Protein AF-0000000072984495 (afdb_homodimer)

pLDDT: mean 95.67, std 6.27, range [51.53, 98.88]

Radius of gyration: 20.68 Å; Cα contacts (8 Å, |Δi|>4): 655; chains: 2; bounding box: 51×56×44 Å

Solvent-accessible surface area (backbone atoms only — not comparable to full-atom values): 16569 Å² total; per-residue (Å²): 112,97,46,45,65,63,56,51,39,77,47,49,56,50,54,75,39,80,43,51,31,29,35,43,44,39,63,50,97,86,64,23,40,45,32,26,28,30,60,90,77,70,28,28,32,58,32,40,44,69,55,45,74,92,46,42,68,64,56,37,40,36,53,24,29,27,41,43,40,12,25,38,55,44,81,73,39,84,70,48,73,45,49,78,40,72,46,73,46,95,89,53,37,29,32,40,32,33,31,43,34,28,37,35,42,78,79,44,72,41,66,86,57,25,35,68,87,53,26,71,44,74,47,72,30,47,84,91,59,66,72,70,57,65,43,70,63,46,52,51,51,54,51,48,53,51,51,51,54,53,54,60,70,75,105,111,96,46,44,66,64,55,50,38,75,46,48,56,50,54,76,39,81,41,52,31,30,35,43,44,39,63,52,95,86,62,22,39,45,32,24,28,30,58,89,77,70,28,29,33,59,31,40,45,70,55,43,74,92,45,41,67,65,56,35,38,37,52,23,28,27,43,42,40,11,26,36,54,43,82,74,40,82,70,49,72,45,49,78,40,72,44,74,44,96,88,53,38,29,32,40,34,34,32,44,32,28,38,37,43,77,78,42,73,40,66,88,57,26,36,67,86,54,25,73,43,76,46,71,30,46,86,90,60,64,72,70,59,66,44,70,64,47,51,52,50,52,52,47,53,52,52,50,54,54,54,59,69,75,106

Foldseek 3Di:
DVDVVVVVCVPPPQDEEEWEKEFEWEADPVRWTKWFQWPVQRFIFGFMTTDDPPDDRQRRHQVRCCQGQVFRKDFPDFQDWDFAPWDQDPSNHTYGYTYGYTYIYGPDTGSVRHNVNTTVDMDTHDLVGDTGHDDPVRVVNSVRVSVVVVVVVVD/DVDVVVVVCVPPPQDEEEWEKEFEWEADPVRWTKWFQWPVQRFIFGFMTTDDPPDDRQRRHQVRCCQGQVFRKDFPDFQDWDFAPWDQDPSNHTYGYTYGYTYIYGPDTGSVRHNVNTTVDMDTHDLVGDTGHDDPVRVVNSVRVSVVVVVVVVD

InterPro domains:
  IPR000086 NUDIX hydrolase domain [PF00293] (21-142)
  IPR000086 NUDIX hydrolase domain [PS51462] (17-149)
  IPR015797 NUDIX hydrolase-like domain superfamily [SSF55811] (6-150)
  IPR020476 NUDIX hydrolase [PR00502] (44-58)
  IPR020476 NUDIX hydrolase [PR00502] (58-73)

Sequence (310 aa):
MANYIREIRSKVGHMPIFLNAVAGAVVNEQGQILLQKRTDAGNWSLPGGMMEYGETFVETLQREMKEDAGLLVEPVKALHTFDQGFTTYPNGDQAQIICRFYLVKPVGGSLAEADPKETLALQYFDFDQLPPLFNQQSRDMISFVQAYLQAQQAHMANYIREIRSKVGHMPIFLNAVAGAVVNEQGQILLQKRTDAGNWSLPGGMMEYGETFVETLQREMKEDAGLLVEPVKALHTFDQGFTTYPNGDQAQIICRFYLVKPVGGSLAEADPKETLALQYFDFDQLPPLFNQQSRDMISFVQAYLQAQQAH

Secondary structure (DSSP, 8-state):
---HHHHHHHHHTT--EEEEEEEEE-B-TTSPEEEEEETTTS-EE-SEEEPPTT--HHHHHHHHHHHHH-EEEEEEEEEEEEEEEEEE-TTS-EEEEEEEEEEEEEEEE-GGGS-TTTEEEEEEE-TTSPPPBS-HHHHHHHHHHHHHHHHHHH-/---HHHHHHHHHTT--EEEEEEEEE-B-TTSPEEEEEETTTS-EE-SEEEPPTT--HHHHHHHHHHHHH-EEEEEEEEEEEEEEEEEE-TTS-EEEEEEEEEEEEEEEE-GGGS-TTTEEEEEEE-TTSPPPBS-HHHHHHHHHHHHHHHHHHH-

Nearest PDB structures (foldseek):
  5gp0-assembly1_I  TM=7.869E-01  e=9.112E-09  Arabidopsis thaliana
  5gg7-assembly1_A  TM=8.017E-01  e=4.989E-08  Mycolicibacterium smegmatis MC2 155
  6m72-assembly1_A  TM=8.088E-01  e=5.634E-08  Mycolicibacterium smegmatis MC2 155
  2azw-assembly1_A  TM=8.136E-01  e=3.933E-07  Enterococcus faecalis V583
  7r0d-assembly1_AAA  TM=6.879E-01  e=4.419E-08  Homo sapiens

Structure (mmCIF, N/CA/C/O backbone):
data_AF-0000000072984495-model_v1
#
loop_
_entity.id
_entity.type
_entity.pdbx_description
1 polymer 'ADP-ribose pyrophosphatase'
#
loop_
_atom_site.group_PDB
_atom_site.id
_atom_site.type_symbol
_atom_site.label_atom_id
_atom_site.label_alt_id
_atom_site.label_comp_id
_atom_site.label_asym_id
_atom_site.label_entity_id
_atom_site.label_seq_id
_atom_site.pdbx_PDB_ins_code
_atom_site.Cartn_x
_atom_site.Cartn_y
_atom_site.Cartn_z
_atom_site.occupancy
_atom_site.B_iso_or_equiv
_atom_site.auth_seq_id
_atom_site.auth_comp_id
_atom_site.auth_asym_id
_atom_site.auth_atom_id
_atom_site.pdbx_PDB_model_num
ATOM 1 N N . MET A 1 1 ? 16.5 1.604 12.234 1 51.53 1 MET A N 1
ATOM 2 C CA . MET A 1 1 ? 17.016 2.703 11.422 1 51.53 1 MET A CA 1
ATOM 3 C C . MET A 1 1 ? 16.172 3.957 11.602 1 51.53 1 MET A C 1
ATOM 5 O O . MET A 1 1 ? 14.953 3.926 11.398 1 51.53 1 MET A O 1
ATOM 9 N N . ALA A 1 2 ? 16.703 4.914 12.148 1 65.69 2 ALA A N 1
ATOM 10 C CA . ALA A 1 2 ? 15.898 6.027 12.656 1 65.69 2 ALA A CA 1
ATOM 11 C C . ALA A 1 2 ? 15.586 7.027 11.547 1 65.69 2 ALA A C 1
ATOM 13 O O . ALA A 1 2 ? 14.578 7.738 11.609 1 65.69 2 ALA A O 1
ATOM 14 N N . ASN A 1 3 ? 15.961 6.762 10.352 1 91.31 3 ASN A N 1
ATOM 15 C CA . ASN A 1 3 ? 15.602 7.648 9.258 1 91.31 3 ASN A CA 1
ATOM 16 C C . ASN A 1 3 ? 15.797 6.973 7.898 1 91.31 3 ASN A C 1
ATOM 18 O O . ASN A 1 3 ? 16.828 7.148 7.262 1 91.31 3 ASN A O 1
ATOM 22 N N . TYR A 1 4 ? 14.836 6.215 7.488 1 95.81 4 TYR A N 1
ATOM 23 C CA . TYR A 1 4 ? 14.938 5.363 6.309 1 95.81 4 TYR A CA 1
ATOM 24 C C . TYR A 1 4 ? 15.258 6.184 5.066 1 95.81 4 TYR A C 1
ATOM 26 O O . TYR A 1 4 ? 16.141 5.816 4.285 1 95.81 4 TYR A O 1
ATOM 34 N N . ILE A 1 5 ? 14.602 7.301 4.922 1 96 5 ILE A N 1
ATOM 35 C CA . ILE A 1 5 ? 14.75 8.102 3.713 1 96 5 ILE A CA 1
ATOM 36 C C . ILE A 1 5 ? 16.172 8.656 3.633 1 96 5 ILE A C 1
ATOM 38 O O . ILE A 1 5 ? 16.797 8.633 2.568 1 96 5 ILE A O 1
ATOM 42 N N . ARG A 1 6 ? 16.641 9.203 4.762 1 95.38 6 ARG A N 1
ATOM 43 C CA . ARG A 1 6 ? 18 9.719 4.777 1 95.38 6 ARG A CA 1
ATOM 44 C C . ARG A 1 6 ? 19 8.633 4.383 1 95.38 6 ARG A C 1
ATOM 46 O O . ARG A 1 6 ? 19.906 8.875 3.584 1 95.38 6 ARG A O 1
ATOM 53 N N . GLU A 1 7 ? 18.859 7.453 4.926 1 96.25 7 GLU A N 1
ATOM 54 C CA . GLU A 1 7 ? 19.781 6.348 4.684 1 96.25 7 GLU A CA 1
ATOM 55 C C . GLU A 1 7 ? 19.734 5.902 3.223 1 96.25 7 GLU A C 1
ATOM 57 O O . GLU A 1 7 ? 20.781 5.75 2.582 1 96.25 7 GLU A O 1
ATOM 62 N N . ILE A 1 8 ? 18.625 5.734 2.686 1 97.44 8 ILE A N 1
ATOM 63 C CA . ILE A 1 8 ? 18.531 5.211 1.326 1 97.44 8 ILE A CA 1
ATOM 64 C C . ILE A 1 8 ? 19 6.27 0.333 1 97.44 8 ILE A C 1
ATOM 66 O O . ILE A 1 8 ? 19.656 5.949 -0.663 1 97.44 8 ILE A O 1
ATOM 70 N N . ARG A 1 9 ? 18.703 7.488 0.632 1 97.69 9 ARG A N 1
ATOM 71 C CA . ARG A 1 9 ? 19.125 8.555 -0.267 1 97.69 9 ARG A CA 1
ATOM 72 C C . ARG A 1 9 ? 20.641 8.688 -0.271 1 97.69 9 ARG A C 1
ATOM 74 O O . ARG A 1 9 ? 21.234 9.023 -1.299 1 97.69 9 ARG A O 1
ATOM 81 N N . SER A 1 10 ? 21.25 8.445 0.867 1 97.31 10 SER A N 1
ATOM 82 C CA . SER A 1 10 ? 22.703 8.492 0.936 1 97.31 10 SER A CA 1
ATOM 83 C C . SER A 1 10 ? 23.344 7.461 0.005 1 97.31 10 SER A C 1
ATOM 85 O O . SER A 1 10 ? 24.516 7.582 -0.361 1 97.31 10 SER A O 1
ATOM 87 N N . LYS A 1 11 ? 22.531 6.488 -0.457 1 97.44 11 LYS A N 1
ATOM 88 C CA . LYS A 1 11 ? 23.062 5.406 -1.283 1 97.44 11 LYS A CA 1
ATOM 89 C C . LYS A 1 11 ? 22.625 5.562 -2.736 1 97.44 11 LYS A C 1
ATOM 91 O O . LYS A 1 11 ? 23.422 5.355 -3.656 1 97.44 11 LYS A O 1
ATOM 96 N N . VAL A 1 12 ? 21.422 6.059 -2.984 1 97.75 12 VAL A N 1
ATOM 97 C CA . VAL A 1 12 ? 20.875 5.988 -4.332 1 97.75 12 VAL A CA 1
ATOM 98 C C . VAL A 1 12 ? 20.969 7.359 -5 1 97.75 12 VAL A C 1
ATOM 100 O O . VAL A 1 12 ? 20.719 7.488 -6.203 1 97.75 12 VAL A O 1
ATOM 103 N N . GLY A 1 13 ? 21.297 8.375 -4.242 1 96.69 13 GLY A N 1
ATOM 104 C CA . GLY A 1 13 ? 21.297 9.727 -4.785 1 96.69 13 GLY A CA 1
ATOM 105 C C . GLY A 1 13 ? 19.922 10.18 -5.242 1 96.69 13 GLY A C 1
ATOM 106 O O . GLY A 1 13 ? 18.953 10.086 -4.484 1 96.69 13 GLY A O 1
ATOM 107 N N . HIS A 1 14 ? 19.891 10.602 -6.527 1 96.75 14 HIS A N 1
ATOM 108 C CA . HIS A 1 14 ? 18.641 11.203 -7.02 1 96.75 14 HIS A CA 1
ATOM 109 C C . HIS A 1 14 ? 17.828 10.188 -7.812 1 96.75 14 HIS A C 1
ATOM 111 O O . HIS A 1 14 ? 16.797 10.539 -8.398 1 96.75 14 HIS A O 1
ATOM 117 N N . MET A 1 15 ? 18.234 8.922 -7.809 1 96.06 15 MET A N 1
ATOM 118 C CA . MET A 1 15 ? 17.5 7.871 -8.516 1 96.06 15 MET A CA 1
ATOM 119 C C . MET A 1 15 ? 16.047 7.82 -8.07 1 96.06 15 MET A C 1
ATOM 121 O O . MET A 1 15 ? 15.75 7.953 -6.879 1 96.06 15 MET A O 1
ATOM 125 N N . PRO A 1 16 ? 15.141 7.676 -9.031 1 97.5 16 PRO A N 1
ATOM 126 C CA . PRO A 1 16 ? 13.742 7.504 -8.633 1 97.5 16 PRO A CA 1
ATOM 127 C C . PRO A 1 16 ? 13.531 6.285 -7.738 1 97.5 16 PRO A C 1
ATOM 129 O O . PRO A 1 16 ? 14.008 5.191 -8.055 1 97.5 16 PRO A O 1
ATOM 132 N N . ILE A 1 17 ? 12.797 6.473 -6.613 1 98.19 17 ILE A N 1
ATOM 133 C CA . ILE A 1 17 ? 12.547 5.359 -5.703 1 98.19 17 ILE A CA 1
ATOM 134 C C . ILE A 1 17 ? 11.078 5.375 -5.266 1 98.19 17 ILE A C 1
ATOM 136 O O . ILE A 1 17 ? 10.375 6.371 -5.465 1 98.19 17 ILE A O 1
ATOM 140 N N . PHE A 1 18 ? 10.625 4.273 -4.746 1 98.19 18 PHE A N 1
ATOM 141 C CA . PHE A 1 18 ? 9.344 4.227 -4.051 1 98.19 18 PHE A CA 1
ATOM 142 C C . PHE A 1 18 ? 9.484 4.715 -2.615 1 98.19 18 PHE A C 1
ATOM 144 O O . PHE A 1 18 ? 10.461 4.387 -1.936 1 98.19 18 PHE A O 1
ATOM 151 N N . LEU A 1 19 ? 8.586 5.469 -2.211 1 98.12 19 LEU A N 1
ATOM 152 C CA . LEU A 1 19 ? 8.406 5.777 -0.798 1 98.12 19 LEU A CA 1
ATOM 153 C C . LEU A 1 19 ? 6.984 5.445 -0.346 1 98.12 19 LEU A C 1
ATOM 155 O O . LEU A 1 19 ? 6.02 5.738 -1.055 1 98.12 19 LEU A O 1
ATOM 159 N N . ASN A 1 20 ? 6.836 4.758 0.767 1 98.56 20 ASN A N 1
ATOM 160 C CA . ASN A 1 20 ? 5.535 4.469 1.369 1 98.56 20 ASN A CA 1
ATOM 161 C C . ASN A 1 20 ? 5.172 5.5 2.434 1 98.56 20 ASN A C 1
ATOM 163 O O . ASN A 1 20 ? 6.031 5.926 3.211 1 98.56 20 ASN A O 1
ATOM 167 N N . ALA A 1 21 ? 3.924 5.91 2.43 1 98.5 21 ALA A N 1
ATOM 168 C CA . ALA A 1 21 ? 3.465 6.98 3.312 1 98.5 21 ALA A CA 1
ATOM 169 C C . ALA A 1 21 ? 2.057 6.699 3.828 1 98.5 21 ALA A C 1
ATOM 171 O O . ALA A 1 21 ? 1.396 5.766 3.371 1 98.5 21 ALA A O 1
ATOM 172 N N . VAL A 1 22 ? 1.639 7.445 4.816 1 98.75 22 VAL A N 1
ATOM 173 C CA . VAL A 1 22 ? 0.27 7.414 5.324 1 98.75 22 VAL A CA 1
ATOM 174 C C . VAL A 1 22 ? -0.274 8.836 5.438 1 98.75 22 VAL A C 1
ATOM 176 O O . VAL A 1 22 ? 0.494 9.797 5.527 1 98.75 22 VAL A O 1
ATOM 179 N N . ALA A 1 23 ? -1.515 8.969 5.352 1 98.69 23 ALA A N 1
ATOM 180 C CA . ALA A 1 23 ? -2.26 10.18 5.707 1 98.69 23 ALA A CA 1
ATOM 181 C C . ALA A 1 23 ? -3.533 9.828 6.469 1 98.69 23 ALA A C 1
ATOM 183 O O . ALA A 1 23 ? -4.156 8.797 6.215 1 98.69 23 ALA A O 1
ATOM 184 N N . GLY A 1 24 ? -3.902 10.602 7.375 1 98.88 24 GLY A N 1
ATOM 185 C CA . GLY A 1 24 ? -5.102 10.398 8.172 1 98.88 24 GLY A CA 1
ATOM 186 C C . GLY A 1 24 ? -6.094 11.539 8.055 1 98.88 24 GLY A C 1
ATOM 187 O O . GLY A 1 24 ? -5.73 12.703 8.219 1 98.88 24 GLY A O 1
ATOM 188 N N . ALA A 1 25 ? -7.258 11.266 7.812 1 98.88 25 ALA A N 1
ATOM 189 C CA . ALA A 1 25 ? -8.336 12.25 7.781 1 98.88 25 ALA A CA 1
ATOM 190 C C . ALA A 1 25 ? -9.078 12.289 9.117 1 98.88 25 ALA A C 1
ATOM 192 O O . ALA A 1 25 ? -9.617 11.281 9.57 1 98.88 25 ALA A O 1
ATOM 193 N N . VAL A 1 26 ? -9.094 13.328 9.734 1 98.81 26 VAL A N 1
ATOM 194 C CA . VAL A 1 26 ? -9.914 13.617 10.914 1 98.81 26 VAL A CA 1
ATOM 195 C C . VAL A 1 26 ? -11.031 14.578 10.539 1 98.81 26 VAL A C 1
ATOM 197 O O . VAL A 1 26 ? -10.773 15.695 10.086 1 98.81 26 VAL A O 1
ATOM 200 N N . VAL A 1 27 ? -12.195 14.172 10.75 1 98.56 27 VAL A N 1
ATOM 201 C CA . VAL A 1 27 ? -13.367 15 10.461 1 98.56 27 VAL A CA 1
ATOM 202 C C . VAL A 1 27 ? -14.156 15.242 11.742 1 98.56 27 VAL A C 1
ATOM 204 O O . VAL A 1 27 ? -14.469 14.305 12.477 1 98.56 27 VAL A O 1
ATOM 207 N N . ASN A 1 28 ? -14.461 16.469 12.031 1 97.88 28 ASN A N 1
ATOM 208 C CA . ASN A 1 28 ? -15.141 16.781 13.281 1 97.88 28 ASN A CA 1
ATOM 209 C C . ASN A 1 28 ? -16.656 16.688 13.133 1 97.88 28 ASN A C 1
ATOM 211 O O . ASN A 1 28 ? -17.156 16.312 12.07 1 97.88 28 ASN A O 1
ATOM 215 N N . GLU A 1 29 ? -17.344 17 14.195 1 96.19 29 GLU A N 1
ATOM 216 C CA . GLU A 1 29 ? -18.797 16.844 14.25 1 96.19 29 GLU A CA 1
ATOM 217 C C . GLU A 1 29 ? -19.484 17.797 13.281 1 96.19 29 GLU A C 1
ATOM 219 O O . GLU A 1 29 ? -20.609 17.531 12.836 1 96.19 29 GLU A O 1
ATOM 224 N N . GLN A 1 30 ? -18.844 18.875 12.922 1 96.75 30 GLN A N 1
ATOM 225 C CA . GLN A 1 30 ? -19.406 19.859 12 1 96.75 30 GLN A CA 1
ATOM 226 C C . GLN A 1 30 ? -19.156 19.453 10.555 1 96.75 30 GLN A C 1
ATOM 228 O O . GLN A 1 30 ? -19.547 20.172 9.633 1 96.75 30 GLN A O 1
ATOM 233 N N . GLY A 1 31 ? -18.469 18.344 10.391 1 96.88 31 GLY A N 1
ATOM 234 C CA . GLY A 1 31 ? -18.188 17.875 9.039 1 96.88 31 GLY A CA 1
ATOM 235 C C . GLY A 1 31 ? -16.984 18.562 8.414 1 96.88 31 GLY A C 1
ATOM 236 O O . GLY A 1 31 ? -16.875 18.656 7.191 1 96.88 31 GLY A O 1
ATOM 237 N N . GLN A 1 32 ? -16.109 19.094 9.234 1 98.56 32 GLN A N 1
ATOM 238 C CA . GLN A 1 32 ? -14.906 19.766 8.75 1 98.56 32 GLN A CA 1
ATOM 239 C C . GLN A 1 32 ? -13.695 18.844 8.812 1 98.56 32 GLN A C 1
ATOM 241 O O . GLN A 1 32 ? -13.609 17.984 9.703 1 98.56 32 GLN A O 1
ATOM 246 N N . ILE A 1 33 ? -12.766 19.031 7.922 1 98.81 33 ILE A N 1
ATOM 247 C CA . ILE A 1 33 ? -11.586 18.172 7.836 1 98.81 33 ILE A CA 1
ATOM 248 C C . ILE A 1 33 ? -10.383 18.906 8.43 1 98.81 33 ILE A C 1
ATOM 250 O O . ILE A 1 33 ? -10.18 20.094 8.172 1 98.81 33 ILE A O 1
ATOM 254 N N . LEU A 1 34 ? -9.57 18.234 9.242 1 98.81 34 LEU A N 1
ATOM 255 C CA . LEU A 1 34 ? -8.367 18.781 9.859 1 98.81 34 LEU A CA 1
ATOM 256 C C . LEU A 1 34 ? -7.207 18.797 8.875 1 98.81 34 LEU A C 1
ATOM 258 O O . LEU A 1 34 ? -6.883 17.766 8.273 1 98.81 34 LEU A O 1
ATOM 262 N N . LEU A 1 35 ? -6.609 19.953 8.672 1 98.56 35 LEU A N 1
ATOM 263 C CA . LEU A 1 35 ? -5.422 20.062 7.832 1 98.56 35 LEU A CA 1
ATOM 264 C C . LEU A 1 35 ? -4.262 20.672 8.617 1 98.56 35 LEU A C 1
ATOM 266 O O . LEU A 1 35 ? -4.473 21.359 9.617 1 98.56 35 LEU A O 1
ATOM 270 N N . GLN A 1 36 ? -3.123 20.328 8.203 1 97.75 36 GLN A N 1
ATOM 271 C CA . GLN A 1 36 ? -1.86 20.797 8.773 1 97.75 36 GLN A CA 1
ATOM 272 C C . GLN A 1 36 ? -1.166 21.781 7.84 1 97.75 36 GLN A C 1
ATOM 274 O O . GLN A 1 36 ? -1.004 21.516 6.648 1 97.75 36 GLN A O 1
ATOM 279 N N . LYS A 1 37 ? -0.828 22.969 8.359 1 96.25 37 LYS A N 1
ATOM 280 C CA . LYS A 1 37 ? 0.073 23.859 7.633 1 96.25 37 LYS A CA 1
ATOM 281 C C . LYS A 1 37 ? 1.53 23.453 7.848 1 96.25 37 LYS A C 1
ATOM 283 O O . LYS A 1 37 ? 2.053 23.578 8.953 1 96.25 37 LYS A O 1
ATOM 288 N N . ARG A 1 38 ? 2.145 23.062 6.797 1 90.31 38 ARG A N 1
ATOM 289 C CA . ARG A 1 38 ? 3.49 22.516 6.887 1 90.31 38 ARG A CA 1
ATOM 290 C C . ARG A 1 38 ? 4.531 23.625 7.004 1 90.31 38 ARG A C 1
ATOM 292 O O . ARG A 1 38 ? 4.398 24.672 6.379 1 90.31 38 ARG A O 1
ATOM 299 N N . THR A 1 39 ? 5.602 23.375 7.695 1 82.56 39 THR A N 1
ATOM 300 C CA . THR A 1 39 ? 6.68 24.344 7.879 1 82.56 39 THR A CA 1
ATOM 301 C C . THR A 1 39 ? 7.543 24.438 6.625 1 82.56 39 THR A C 1
ATOM 303 O O . THR A 1 39 ? 8.094 25.5 6.32 1 82.56 39 THR A O 1
ATOM 306 N N . ASP A 1 40 ? 7.676 23.297 5.934 1 74.56 40 ASP A N 1
ATOM 307 C CA . ASP A 1 40 ? 8.625 23.219 4.828 1 74.56 40 ASP A CA 1
ATOM 308 C C . ASP A 1 40 ? 8.078 23.922 3.582 1 74.56 40 ASP A C 1
ATOM 310 O O . ASP A 1 40 ? 8.844 24.484 2.795 1 74.56 40 ASP A O 1
ATOM 314 N N . ALA A 1 41 ? 6.758 23.969 3.332 1 71.94 41 ALA A N 1
ATOM 315 C CA . ALA A 1 41 ? 6.199 24.469 2.072 1 71.94 41 ALA A CA 1
ATOM 316 C C . ALA A 1 41 ? 5.27 25.656 2.311 1 71.94 41 ALA A C 1
ATOM 318 O O . ALA A 1 41 ? 4.969 26.406 1.384 1 71.94 41 ALA A O 1
ATOM 319 N N . GLY A 1 42 ? 4.773 25.703 3.504 1 81.12 42 GLY A N 1
ATOM 320 C CA . GLY A 1 42 ? 3.838 26.766 3.828 1 81.12 42 GLY A CA 1
ATOM 321 C C . GLY A 1 42 ? 2.451 26.547 3.256 1 81.12 42 GLY A C 1
ATOM 322 O O . GLY A 1 42 ? 1.655 27.484 3.156 1 81.12 42 GLY A O 1
ATOM 323 N N . ASN A 1 43 ? 2.262 25.344 2.773 1 91.44 43 ASN A N 1
ATOM 324 C CA . ASN A 1 43 ? 0.956 24.938 2.268 1 91.44 43 ASN A CA 1
ATOM 325 C C . ASN A 1 43 ? 0.312 23.875 3.162 1 91.44 43 ASN A C 1
ATOM 327 O O . ASN A 1 43 ? 0.926 23.422 4.125 1 91.44 43 ASN A O 1
ATOM 331 N N . TRP A 1 44 ? -0.955 23.672 2.85 1 96.81 44 TRP A N 1
ATOM 332 C CA . TRP A 1 44 ? -1.748 22.812 3.729 1 96.81 44 TRP A CA 1
ATOM 333 C C . TRP A 1 44 ? -1.83 21.391 3.182 1 96.81 44 TRP A C 1
ATOM 335 O O . TRP A 1 44 ? -1.899 21.203 1.967 1 96.81 44 TRP A O 1
ATOM 345 N N . SER A 1 45 ? -1.825 20.453 4.078 1 96.75 45 SER A N 1
ATOM 346 C CA . SER A 1 45 ? -1.982 19.047 3.732 1 96.75 45 SER A CA 1
ATOM 347 C C . SER A 1 45 ? -2.658 18.281 4.859 1 96.75 45 SER A C 1
ATOM 349 O O . SER A 1 45 ? -2.898 18.828 5.938 1 96.75 45 SER A O 1
ATOM 351 N N . LEU A 1 46 ? -3.041 17.109 4.59 1 98.25 46 LEU A N 1
ATOM 352 C CA . LEU A 1 46 ? -3.439 16.188 5.652 1 98.25 46 LEU A CA 1
ATOM 353 C C . LEU A 1 46 ? -2.248 15.828 6.535 1 98.25 46 LEU A C 1
ATOM 355 O O . LEU A 1 46 ? -1.123 15.703 6.051 1 98.25 46 LEU A O 1
ATOM 359 N N . PRO A 1 47 ? -2.521 15.711 7.863 1 98 47 PRO A N 1
ATOM 360 C CA . PRO A 1 47 ? -1.447 15.109 8.664 1 98 47 PRO A CA 1
ATOM 361 C C . PRO A 1 47 ? -1.057 13.719 8.188 1 98 47 PRO A C 1
ATOM 363 O O . PRO A 1 47 ? -1.919 12.938 7.773 1 98 47 PRO A O 1
ATOM 366 N N . GLY A 1 48 ? 0.131 13.352 8.258 1 97.5 48 GLY A N 1
ATOM 367 C CA . GLY A 1 48 ? 0.694 12.094 7.781 1 97.5 48 GLY A CA 1
ATOM 368 C C . GLY A 1 48 ? 2.193 12.164 7.555 1 97.5 48 GLY A C 1
ATOM 369 O O . GLY A 1 48 ? 2.854 13.102 8.008 1 97.5 48 GLY A O 1
ATOM 370 N N . GLY A 1 49 ? 2.742 11.109 6.902 1 97.06 49 GLY A N 1
ATOM 371 C CA . GLY A 1 49 ? 4.18 11.102 6.672 1 97.06 49 GLY A CA 1
ATOM 372 C C . GLY A 1 49 ? 4.688 9.773 6.137 1 97.06 49 GLY A C 1
ATOM 373 O O . GLY A 1 49 ? 3.9 8.906 5.77 1 97.06 49 GLY A O 1
ATOM 374 N N . MET A 1 50 ? 5.98 9.711 6.133 1 97.5 50 MET A N 1
ATOM 375 C CA . MET A 1 50 ? 6.645 8.578 5.5 1 97.5 50 MET A CA 1
ATOM 376 C C . MET A 1 50 ? 6.805 7.422 6.48 1 97.5 50 MET A C 1
ATOM 378 O O . MET A 1 50 ? 7.039 7.641 7.672 1 97.5 50 MET A O 1
ATOM 382 N N . MET A 1 51 ? 6.73 6.285 5.906 1 98.25 51 MET A N 1
ATOM 383 C CA . MET A 1 51 ? 6.914 5.066 6.688 1 98.25 51 MET A CA 1
ATOM 384 C C . MET A 1 51 ? 8.383 4.84 7.008 1 98.25 51 MET A C 1
ATOM 386 O O . MET A 1 51 ? 9.25 5.043 6.152 1 98.25 51 MET A O 1
ATOM 390 N N . GLU A 1 52 ? 8.703 4.461 8.242 1 97.88 52 GLU A N 1
ATOM 391 C CA . GLU A 1 52 ? 10.023 3.984 8.625 1 97.88 52 GLU A CA 1
ATOM 392 C C . GLU A 1 52 ? 10.125 2.467 8.508 1 97.88 52 GLU A C 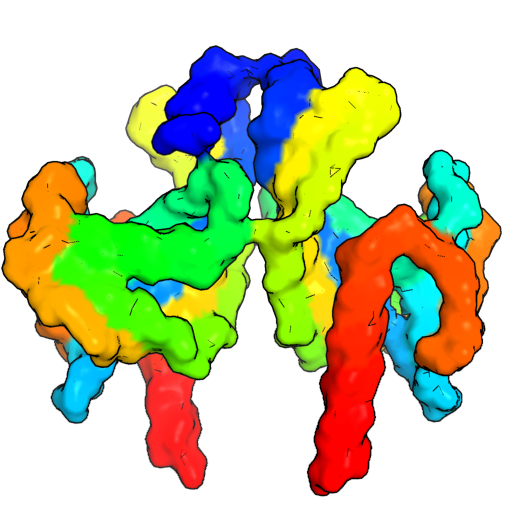1
ATOM 394 O O . GLU A 1 52 ? 9.141 1.757 8.727 1 97.88 52 GLU A O 1
ATOM 399 N N . TYR A 1 53 ? 11.289 2.061 8.203 1 97.62 53 TYR A N 1
ATOM 400 C CA . TYR A 1 53 ? 11.469 0.624 8.023 1 97.62 53 TYR A CA 1
ATOM 401 C C . TYR A 1 53 ? 11.086 -0.134 9.289 1 97.62 53 TYR A C 1
ATOM 403 O O . TYR A 1 53 ? 11.453 0.269 10.398 1 97.62 53 TYR A O 1
ATOM 411 N N . GLY A 1 54 ? 10.328 -1.191 9.172 1 97.62 54 GLY A N 1
ATOM 412 C CA . GLY A 1 54 ? 9.898 -2.002 10.305 1 97.62 54 GLY A CA 1
ATOM 413 C C . GLY A 1 54 ? 8.508 -1.656 10.797 1 97.62 54 GLY A C 1
ATOM 414 O O . GLY A 1 54 ? 7.883 -2.441 11.516 1 97.62 54 GLY A O 1
ATOM 415 N N . GLU A 1 55 ? 7.945 -0.545 10.391 1 97.88 55 GLU A N 1
ATOM 416 C CA . GLU A 1 55 ? 6.617 -0.119 10.828 1 97.88 55 GLU A CA 1
ATOM 417 C C . GLU A 1 55 ? 5.527 -0.755 9.969 1 97.88 55 GLU A C 1
ATOM 419 O O . GLU A 1 55 ? 5.75 -1.061 8.797 1 97.88 55 GLU A O 1
ATOM 424 N N . THR A 1 56 ? 4.387 -0.928 10.578 1 98.44 56 THR A N 1
ATOM 425 C CA . THR A 1 56 ? 3.152 -1.082 9.812 1 98.44 56 THR A CA 1
ATOM 426 C C . THR A 1 56 ? 2.604 0.278 9.398 1 98.44 56 THR A C 1
ATOM 428 O O . THR A 1 56 ? 3.025 1.312 9.914 1 98.44 56 THR A O 1
ATOM 431 N N . PHE A 1 57 ? 1.708 0.26 8.438 1 98.62 57 PHE A N 1
ATOM 432 C CA . PHE A 1 57 ? 1.051 1.51 8.078 1 98.62 57 PHE A CA 1
ATOM 433 C C . PHE A 1 57 ? 0.345 2.121 9.281 1 98.62 57 PHE A C 1
ATOM 435 O O . PHE A 1 57 ? 0.398 3.336 9.484 1 98.62 57 PHE A O 1
ATOM 442 N N . VAL A 1 58 ? -0.272 1.297 10.102 1 98.75 58 VAL A N 1
ATOM 443 C CA . VAL A 1 58 ? -1.03 1.79 11.242 1 98.75 58 VAL A CA 1
ATOM 444 C C . VAL A 1 58 ? -0.077 2.385 12.281 1 98.75 58 VAL A C 1
ATOM 446 O O . VAL A 1 58 ? -0.354 3.441 12.852 1 98.75 58 VAL A O 1
ATOM 449 N N . GLU A 1 59 ? 1.036 1.711 12.523 1 98.62 59 GLU A N 1
ATOM 450 C CA . GLU A 1 59 ? 2.039 2.27 13.43 1 98.62 59 GLU A CA 1
ATOM 451 C C . GLU A 1 59 ? 2.557 3.611 12.914 1 98.62 59 GLU A C 1
ATOM 453 O O . GLU A 1 59 ? 2.723 4.555 13.695 1 98.62 59 GLU A O 1
ATOM 458 N N . THR A 1 60 ? 2.855 3.688 11.633 1 98.62 60 THR A N 1
ATOM 459 C CA . THR A 1 60 ? 3.295 4.934 11.008 1 98.62 60 THR A CA 1
ATOM 460 C C . THR A 1 60 ? 2.234 6.02 11.172 1 98.62 60 THR A C 1
ATOM 462 O O . THR A 1 60 ? 2.551 7.156 11.531 1 98.62 60 THR A O 1
ATOM 465 N N . LEU A 1 61 ? 0.973 5.641 10.93 1 98.75 61 LEU A N 1
ATOM 466 C CA . LEU A 1 61 ? -0.15 6.562 11.055 1 98.75 61 LEU A CA 1
ATOM 467 C C . LEU A 1 61 ? -0.224 7.145 12.461 1 98.75 61 LEU A C 1
ATOM 469 O O . LEU A 1 61 ? -0.309 8.367 12.625 1 98.75 61 LEU A O 1
ATOM 473 N N . GLN A 1 62 ? -0.147 6.273 13.398 1 98.81 62 GLN A N 1
ATOM 474 C CA . GLN A 1 62 ? -0.259 6.707 14.789 1 98.81 62 GLN A CA 1
ATOM 475 C C . GLN A 1 62 ? 0.917 7.594 15.188 1 98.81 62 GLN A C 1
ATOM 477 O O . GLN A 1 62 ? 0.732 8.617 15.852 1 98.81 62 GLN A O 1
ATOM 482 N N . ARG A 1 63 ? 2.102 7.262 14.797 1 98.06 63 ARG A N 1
ATOM 483 C CA . ARG A 1 63 ? 3.277 8.078 15.078 1 98.06 63 ARG A CA 1
ATOM 484 C C . ARG A 1 63 ? 3.166 9.445 14.406 1 98.06 63 ARG A C 1
ATOM 486 O O . ARG A 1 63 ? 3.328 10.477 15.055 1 98.06 63 ARG A O 1
ATOM 493 N N . GLU A 1 64 ? 2.801 9.492 13.125 1 98.06 64 GLU A N 1
ATOM 494 C CA . GLU A 1 64 ? 2.773 10.727 12.352 1 98.06 64 GLU A CA 1
ATOM 495 C C . GLU A 1 64 ? 1.63 11.633 12.797 1 98.06 64 GLU A C 1
ATOM 497 O O . GLU A 1 64 ? 1.762 12.859 12.797 1 98.06 64 GLU A O 1
ATOM 502 N N . MET A 1 65 ? 0.468 11.055 13.148 1 98.69 65 MET A N 1
ATOM 503 C CA . MET A 1 65 ? -0.651 11.859 13.641 1 98.69 65 MET A CA 1
ATOM 504 C C . MET A 1 65 ? -0.302 12.523 14.961 1 98.69 65 MET A C 1
ATOM 506 O O . MET A 1 65 ? -0.688 13.672 15.203 1 98.69 65 MET A O 1
ATOM 510 N N . LYS A 1 66 ? 0.396 11.766 15.766 1 98.5 66 LYS A N 1
ATOM 511 C CA . LYS A 1 66 ? 0.864 12.352 17.016 1 98.5 66 LYS A CA 1
ATOM 512 C C . LYS A 1 66 ? 1.863 13.477 16.766 1 98.5 66 LYS A C 1
ATOM 514 O O . LYS A 1 66 ? 1.764 14.547 17.375 1 98.5 66 LYS A O 1
ATOM 519 N N . GLU A 1 67 ? 2.811 13.305 15.906 1 97.62 67 GLU A N 1
ATOM 520 C CA . GLU A 1 67 ? 3.84 14.297 15.602 1 97.62 67 GLU A CA 1
ATOM 521 C C . GLU A 1 67 ? 3.242 15.516 14.906 1 97.62 67 GLU A C 1
ATOM 523 O O . GLU A 1 67 ? 3.49 16.656 15.32 1 97.62 67 GLU A O 1
ATOM 528 N N . ASP A 1 68 ? 2.383 15.32 13.875 1 97.62 68 ASP A N 1
ATOM 529 C CA . ASP A 1 68 ? 1.917 16.391 13 1 97.62 68 ASP A CA 1
ATOM 530 C C . ASP A 1 68 ? 0.709 17.109 13.602 1 97.62 68 ASP A C 1
ATOM 532 O O . ASP A 1 68 ? 0.493 18.297 13.344 1 97.62 68 ASP A O 1
ATOM 536 N N . ALA A 1 69 ? -0.148 16.375 14.414 1 98.25 69 ALA A N 1
ATOM 537 C CA . ALA A 1 69 ? -1.415 16.969 14.844 1 98.25 69 ALA A CA 1
ATOM 538 C C . ALA A 1 69 ? -1.572 16.891 16.359 1 98.25 69 ALA A C 1
ATOM 540 O O . ALA A 1 69 ? -2.547 17.391 16.906 1 98.25 69 ALA A O 1
ATOM 541 N N . GLY A 1 70 ? -0.574 16.172 17.031 1 98.44 70 GLY A N 1
ATOM 542 C CA . GLY A 1 70 ? -0.679 16 18.484 1 98.44 70 GLY A CA 1
ATOM 543 C C . GLY A 1 70 ? -1.778 15.039 18.891 1 98.44 70 GLY A C 1
ATOM 544 O O . GLY A 1 70 ? -2.172 15.008 20.062 1 98.44 70 GLY A O 1
ATOM 545 N N . LEU A 1 71 ? -2.287 14.234 17.984 1 98.62 71 LEU A N 1
ATOM 546 C CA . LEU A 1 71 ? -3.463 13.414 18.25 1 98.62 71 LEU A CA 1
ATOM 547 C C . LEU A 1 71 ? -3.084 11.938 18.359 1 98.62 71 LEU A C 1
ATOM 549 O O . LEU A 1 71 ? -2.271 11.445 17.562 1 98.62 71 LEU A O 1
ATOM 553 N N . LEU A 1 72 ? -3.566 11.281 19.344 1 98.69 72 LEU A N 1
ATOM 554 C CA . LEU A 1 72 ? -3.637 9.82 19.344 1 98.69 72 LEU A CA 1
ATOM 555 C C . LEU A 1 72 ? -4.863 9.336 18.578 1 98.69 72 LEU A C 1
ATOM 557 O O . LEU A 1 72 ? -5.98 9.797 18.844 1 98.69 72 LEU A O 1
ATOM 561 N N . VAL A 1 73 ? -4.617 8.438 17.625 1 98.75 73 VAL A N 1
ATOM 562 C CA . VAL A 1 73 ? -5.746 8.125 16.75 1 98.75 73 VAL A CA 1
ATOM 563 C C . VAL A 1 73 ? -5.895 6.613 16.609 1 98.75 73 VAL A C 1
ATOM 565 O O . VAL A 1 73 ? -4.945 5.867 16.875 1 98.75 73 VAL A O 1
ATOM 568 N N . GLU A 1 74 ? -7.035 6.195 16.266 1 98.62 74 GLU A N 1
ATOM 569 C CA . GLU A 1 74 ? -7.352 4.844 15.82 1 98.62 74 GLU A CA 1
ATOM 570 C C . GLU A 1 74 ? -7.938 4.859 14.414 1 98.62 74 GLU A C 1
ATOM 572 O O . GLU A 1 74 ? -8.758 5.719 14.086 1 98.62 74 GLU A O 1
ATOM 577 N N . PRO A 1 75 ? -7.484 3.973 13.602 1 98.5 75 PRO A N 1
ATOM 578 C CA . PRO A 1 75 ? -8.109 3.908 12.273 1 98.5 75 PRO A CA 1
ATOM 579 C C . PRO A 1 75 ? -9.57 3.48 12.336 1 98.5 75 PRO A C 1
ATOM 581 O O . PRO A 1 75 ? -9.914 2.539 13.055 1 98.5 75 PRO A O 1
ATOM 584 N N . VAL A 1 76 ? -10.398 4.164 11.641 1 98.25 76 VAL A N 1
ATOM 585 C CA . VAL A 1 76 ? -11.812 3.822 11.484 1 98.25 76 VAL A CA 1
ATOM 586 C C . VAL A 1 76 ? -12.008 3.039 10.188 1 98.25 76 VAL A C 1
ATOM 588 O O . VAL A 1 76 ? -12.75 2.049 10.164 1 98.25 76 VAL A O 1
ATOM 591 N N . LYS A 1 77 ? -11.383 3.443 9.125 1 97.81 77 LYS A N 1
ATOM 592 C CA . LYS A 1 77 ? -11.508 2.854 7.793 1 97.81 77 LYS A CA 1
ATOM 593 C C . LYS A 1 77 ? -10.25 3.088 6.965 1 97.81 77 LYS A C 1
ATOM 595 O O . LYS A 1 77 ? -9.742 4.207 6.902 1 97.81 77 LYS A O 1
ATOM 600 N N . ALA A 1 78 ? -9.688 2.004 6.422 1 98.12 78 ALA A N 1
ATOM 601 C CA . ALA A 1 78 ? -8.711 2.158 5.348 1 98.12 78 ALA A CA 1
ATOM 602 C C . ALA A 1 78 ? -9.383 2.584 4.047 1 98.12 78 ALA A C 1
ATOM 604 O O . ALA A 1 78 ? -10.055 1.78 3.395 1 98.12 78 ALA A O 1
ATOM 605 N N . LEU A 1 79 ? -9.203 3.799 3.656 1 97.88 79 LEU A N 1
ATOM 606 C CA . LEU A 1 79 ? -10.016 4.379 2.592 1 97.88 79 LEU A CA 1
ATOM 607 C C . LEU A 1 79 ? -9.492 3.963 1.221 1 97.88 79 LEU A C 1
ATOM 609 O O . LEU A 1 79 ? -10.234 3.398 0.414 1 97.88 79 LEU A O 1
ATOM 613 N N . HIS A 1 80 ? -8.266 4.223 0.939 1 97.69 80 HIS A N 1
ATOM 614 C CA . HIS A 1 80 ? -7.691 4.023 -0.388 1 97.69 80 HIS A CA 1
ATOM 615 C C . HIS A 1 80 ? -6.168 4.012 -0.336 1 97.69 80 HIS A C 1
ATOM 617 O O . HIS A 1 80 ? -5.574 4.449 0.652 1 97.69 80 HIS A O 1
ATOM 623 N N . THR A 1 81 ? -5.559 3.383 -1.232 1 98.38 81 THR A N 1
ATOM 624 C CA . THR A 1 81 ? -4.129 3.521 -1.473 1 98.38 81 THR A CA 1
ATOM 625 C C . THR A 1 81 ? -3.867 4.332 -2.738 1 98.38 81 THR A C 1
ATOM 627 O O . THR A 1 81 ? -4.242 3.916 -3.836 1 98.38 81 THR A O 1
ATOM 630 N N . PHE A 1 82 ? -3.264 5.473 -2.604 1 98.38 82 PHE A N 1
ATOM 631 C CA . PHE A 1 82 ? -2.85 6.289 -3.736 1 98.38 82 PHE A CA 1
ATOM 632 C C . PHE A 1 82 ? -1.438 5.922 -4.18 1 98.38 82 PHE A C 1
ATOM 634 O O . PHE A 1 82 ? -0.482 6.078 -3.418 1 98.38 82 PHE A O 1
ATOM 641 N N . ASP A 1 83 ? -1.293 5.457 -5.438 1 98.19 83 ASP A N 1
ATOM 642 C CA . ASP A 1 83 ? -0.026 4.836 -5.812 1 98.19 83 ASP A CA 1
ATOM 643 C C . ASP A 1 83 ? 0.625 5.582 -6.977 1 98.19 83 ASP A C 1
ATOM 645 O O . ASP A 1 83 ? 1.52 5.051 -7.637 1 98.19 83 ASP A O 1
ATOM 649 N N . GLN A 1 84 ? 0.162 6.812 -7.285 1 95.75 84 GLN A N 1
ATOM 650 C CA . GLN A 1 84 ? 0.713 7.586 -8.391 1 95.75 84 GLN A CA 1
ATOM 651 C C . GLN A 1 84 ? 1.149 8.977 -7.93 1 95.75 84 GLN A C 1
ATOM 653 O O . GLN A 1 84 ? 0.878 9.969 -8.602 1 95.75 84 GLN A O 1
ATOM 658 N N . GLY A 1 85 ? 1.648 9.07 -6.703 1 95.88 85 GLY A N 1
ATOM 659 C CA . GLY A 1 85 ? 2.182 10.328 -6.215 1 95.88 85 GLY A CA 1
ATOM 660 C C . GLY A 1 85 ? 3.607 10.586 -6.668 1 95.88 85 GLY A C 1
ATOM 661 O O . GLY A 1 85 ? 4.547 10.445 -5.883 1 95.88 85 GLY A O 1
ATOM 662 N N . PHE A 1 86 ? 3.764 11.039 -7.91 1 96.12 86 PHE A N 1
ATOM 663 C CA . PHE A 1 86 ? 5.102 11.32 -8.422 1 96.12 86 PHE A CA 1
ATOM 664 C C . PHE A 1 86 ? 5.582 12.688 -7.949 1 96.12 86 PHE A C 1
ATOM 666 O O . PHE A 1 86 ? 4.879 13.688 -8.102 1 96.12 86 PHE A O 1
ATOM 673 N N . THR A 1 87 ? 6.754 12.688 -7.301 1 93.94 87 THR A N 1
ATOM 674 C CA . THR A 1 87 ? 7.297 13.922 -6.742 1 93.94 87 THR A CA 1
ATOM 675 C C . THR A 1 87 ? 8.758 14.109 -7.152 1 93.94 87 THR A C 1
ATOM 677 O O . THR A 1 87 ? 9.531 13.148 -7.164 1 93.94 87 THR A O 1
ATOM 680 N N . THR A 1 88 ? 9.078 15.305 -7.586 1 94.81 88 THR A N 1
ATOM 681 C CA . THR A 1 88 ? 10.453 15.758 -7.723 1 94.81 88 THR A CA 1
ATOM 682 C C . THR A 1 88 ? 10.773 16.844 -6.695 1 94.81 88 THR A C 1
ATOM 684 O O . THR A 1 88 ? 10.242 17.953 -6.77 1 94.81 88 THR A O 1
ATOM 687 N N . TYR A 1 89 ? 11.672 16.469 -5.832 1 92.31 89 TYR A N 1
ATOM 688 C CA . TYR A 1 89 ? 12.031 17.406 -4.773 1 92.31 89 TYR A CA 1
ATOM 689 C C . TYR A 1 89 ? 12.977 18.484 -5.293 1 92.31 89 TYR A C 1
ATOM 691 O O . TYR A 1 89 ? 13.617 18.297 -6.336 1 92.31 89 TYR A O 1
ATOM 699 N N . PRO A 1 90 ? 13.047 19.609 -4.562 1 91.12 90 PRO A N 1
ATOM 700 C CA . PRO A 1 90 ? 13.898 20.719 -5.016 1 91.12 90 PRO A CA 1
ATOM 701 C C . PRO A 1 90 ? 15.344 20.281 -5.234 1 91.12 90 PRO A C 1
ATOM 703 O O . PRO A 1 90 ? 16.031 20.828 -6.117 1 91.12 90 PRO A O 1
ATOM 706 N N . ASN A 1 91 ? 15.875 19.359 -4.566 1 94.19 91 ASN A N 1
ATOM 707 C CA . ASN A 1 91 ? 17.266 18.9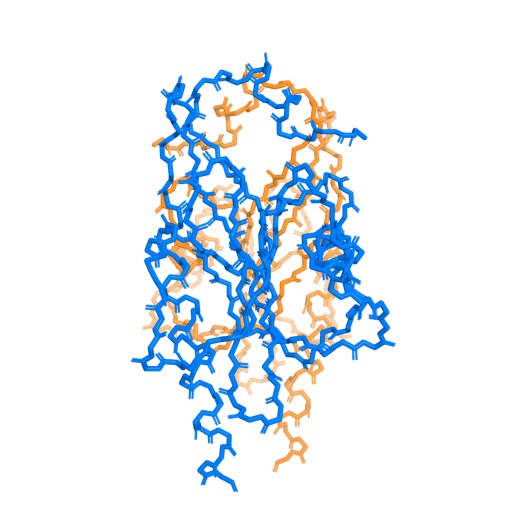06 -4.668 1 94.19 91 ASN A CA 1
ATOM 708 C C . ASN A 1 91 ? 17.438 17.906 -5.809 1 94.19 91 ASN A C 1
ATOM 710 O O . ASN A 1 91 ? 18.547 17.422 -6.043 1 94.19 91 ASN A O 1
ATOM 714 N N . GLY A 1 92 ? 16.312 17.547 -6.426 1 96 92 GLY A N 1
ATOM 715 C CA . GLY A 1 92 ? 16.406 16.656 -7.566 1 96 92 GLY A CA 1
ATOM 716 C C . GLY A 1 92 ? 15.977 15.227 -7.246 1 96 92 GLY A C 1
ATOM 717 O O . GLY A 1 92 ? 15.828 14.398 -8.148 1 96 92 GLY A O 1
ATOM 718 N N . ASP A 1 93 ? 15.773 14.906 -5.988 1 96.75 93 ASP A N 1
ATOM 719 C CA . ASP A 1 93 ? 15.297 13.578 -5.609 1 96.75 93 ASP A CA 1
ATOM 720 C C . ASP A 1 93 ? 13.953 13.273 -6.254 1 96.75 93 ASP A C 1
ATOM 722 O O . ASP A 1 93 ? 13.078 14.141 -6.32 1 96.75 93 ASP A O 1
ATOM 726 N N . GLN A 1 94 ? 13.805 12.102 -6.762 1 97.38 94 GLN A N 1
ATOM 727 C CA . GLN A 1 94 ? 12.539 11.68 -7.355 1 97.38 94 GLN A CA 1
ATOM 728 C C . GLN A 1 94 ? 11.953 10.484 -6.605 1 97.38 94 GLN A C 1
ATOM 730 O O . GLN A 1 94 ? 12.688 9.594 -6.176 1 97.38 94 GLN A O 1
ATOM 735 N N . ALA A 1 95 ? 10.641 10.547 -6.504 1 97.75 95 ALA A N 1
ATOM 736 C CA . ALA A 1 95 ? 9.992 9.445 -5.805 1 97.75 95 ALA A CA 1
ATOM 737 C C . ALA A 1 95 ? 8.578 9.219 -6.332 1 97.75 95 ALA A C 1
ATOM 739 O O . ALA A 1 95 ? 7.918 10.156 -6.777 1 97.75 95 ALA A O 1
ATOM 740 N N . GLN A 1 96 ? 8.148 8.031 -6.383 1 98 96 GLN A N 1
ATOM 741 C CA . GLN A 1 96 ? 6.746 7.641 -6.434 1 98 96 GLN A CA 1
ATOM 742 C C . GLN A 1 96 ? 6.215 7.316 -5.043 1 98 96 GLN A C 1
ATOM 744 O O . GLN A 1 96 ? 6.613 6.32 -4.438 1 98 96 GLN A O 1
ATOM 749 N N . ILE A 1 97 ? 5.332 8.148 -4.566 1 98 97 ILE A N 1
ATOM 750 C CA . ILE A 1 97 ? 4.805 8.016 -3.215 1 98 97 ILE A CA 1
ATOM 751 C C . ILE A 1 97 ? 3.57 7.117 -3.227 1 98 97 ILE A C 1
ATOM 753 O O . ILE A 1 97 ? 2.576 7.426 -3.887 1 98 97 ILE A O 1
ATOM 757 N N . ILE A 1 98 ? 3.617 6.008 -2.572 1 98.5 98 ILE A N 1
ATOM 758 C CA . ILE A 1 98 ? 2.484 5.133 -2.289 1 98.5 98 ILE A CA 1
ATOM 759 C C . ILE A 1 98 ? 1.898 5.473 -0.921 1 98.5 98 ILE A C 1
ATOM 761 O O . ILE A 1 98 ? 2.486 5.152 0.112 1 98.5 98 ILE A O 1
ATOM 765 N N . CYS A 1 99 ? 0.755 6.09 -0.937 1 98.69 99 CYS A N 1
ATOM 766 C CA . CYS A 1 99 ? 0.205 6.641 0.297 1 98.69 99 CYS A CA 1
ATOM 767 C C . CYS A 1 99 ? -1.052 5.887 0.716 1 98.69 99 CYS A C 1
ATOM 769 O O . CYS A 1 99 ? -2.043 5.871 -0.015 1 98.69 99 CYS A O 1
ATOM 771 N N . ARG A 1 100 ? -1.019 5.191 1.84 1 98.75 100 ARG A N 1
ATOM 772 C CA . ARG A 1 100 ? -2.195 4.582 2.451 1 98.75 100 ARG A CA 1
ATOM 773 C C . ARG A 1 100 ? -3 5.617 3.234 1 98.75 100 ARG A C 1
ATOM 775 O O . ARG A 1 100 ? -2.475 6.258 4.145 1 98.75 100 ARG A O 1
ATOM 782 N N . PHE A 1 101 ? -4.223 5.812 2.803 1 98.88 101 PHE A N 1
ATOM 783 C CA . PHE A 1 101 ? -5.062 6.891 3.312 1 98.88 101 PHE A CA 1
ATOM 784 C C . PHE A 1 101 ? -6.145 6.34 4.234 1 98.88 101 PHE A C 1
ATOM 786 O O . PHE A 1 101 ? -6.871 5.418 3.867 1 98.88 101 PHE A O 1
ATOM 793 N N . TYR A 1 102 ? -6.312 6.879 5.457 1 98.88 102 TYR A N 1
ATOM 794 C CA . TYR A 1 102 ? -7.223 6.363 6.473 1 98.88 102 TYR A CA 1
ATOM 795 C C . TYR A 1 102 ? -8.188 7.449 6.941 1 98.88 102 TYR A C 1
ATOM 797 O O . TYR A 1 102 ? -7.801 8.617 7.074 1 98.88 102 TYR A O 1
ATOM 805 N N . LEU A 1 103 ? -9.383 7.062 7.191 1 98.88 103 LEU A N 1
ATOM 806 C CA . LEU A 1 103 ? -10.234 7.805 8.117 1 98.88 103 LEU A CA 1
ATOM 807 C C . LEU A 1 103 ? -9.93 7.43 9.562 1 98.88 103 LEU A C 1
ATOM 809 O O . LEU A 1 103 ? -9.914 6.246 9.906 1 98.88 103 LEU A O 1
ATOM 813 N N . VAL A 1 104 ? -9.641 8.438 10.367 1 98.81 104 VAL A N 1
ATOM 814 C CA . VAL A 1 104 ? -9.219 8.117 11.727 1 98.81 104 VAL A CA 1
ATOM 815 C C . VAL A 1 104 ? -10.07 8.891 12.727 1 98.81 104 VAL A C 1
ATOM 817 O O . VAL A 1 104 ? -10.68 9.906 12.383 1 98.81 104 VAL A O 1
ATOM 820 N N . LYS A 1 105 ? -10.094 8.391 13.938 1 98.5 105 LYS A N 1
ATOM 821 C CA . LYS A 1 105 ? -10.766 9.047 15.055 1 98.5 105 LYS A CA 1
ATOM 822 C C . LYS A 1 105 ? -9.781 9.383 16.172 1 98.5 105 LYS A C 1
ATOM 824 O O . LYS A 1 105 ? -9 8.531 16.594 1 98.5 105 LYS A O 1
ATOM 829 N N . PRO A 1 106 ? -9.766 10.648 16.625 1 98.44 106 PRO A N 1
ATOM 830 C CA . PRO A 1 106 ? -8.961 10.977 17.797 1 98.44 106 PRO A CA 1
ATOM 831 C C . PRO A 1 106 ? -9.445 10.273 19.062 1 98.44 106 PRO A C 1
ATOM 833 O O . PRO A 1 106 ? -10.648 10.281 19.359 1 98.44 106 PRO A O 1
ATOM 836 N N . VAL A 1 107 ? -8.562 9.711 19.781 1 98.5 107 VAL A N 1
ATOM 837 C CA . VAL A 1 107 ? -8.922 9.031 21.016 1 98.5 107 VAL A CA 1
ATOM 838 C C . VAL A 1 107 ? -8.141 9.641 22.188 1 98.5 107 VAL A C 1
ATOM 840 O O . VAL A 1 107 ? -8.234 9.164 23.312 1 98.5 107 VAL A O 1
ATOM 843 N N . GLY A 1 108 ? -7.312 10.555 21.891 1 98.19 108 GLY A N 1
ATOM 844 C CA . GLY A 1 108 ? -6.523 11.281 22.891 1 98.19 108 GLY A CA 1
ATOM 845 C C . GLY A 1 108 ? -5.625 12.336 22.281 1 98.19 108 GLY A C 1
ATOM 846 O O . GLY A 1 108 ? -5.668 12.578 21.062 1 98.19 108 GLY A O 1
ATOM 847 N N . GLY A 1 109 ? -4.887 13.047 23.141 1 97.81 109 GLY A N 1
ATOM 848 C CA . GLY A 1 109 ? -4.012 14.109 22.672 1 97.81 109 GLY A CA 1
ATOM 849 C C . GLY A 1 109 ? -4.73 15.422 22.438 1 97.81 109 GLY A C 1
ATOM 850 O O . GLY A 1 109 ? -5.891 15.578 22.844 1 97.81 109 GLY A O 1
ATOM 851 N N . SER A 1 110 ? -3.949 16.375 21.984 1 97.25 110 SER A N 1
ATOM 852 C CA . SER A 1 110 ? -4.48 17.688 21.672 1 97.25 110 SER A CA 1
ATOM 853 C C . SER A 1 110 ? -3.695 18.344 20.547 1 97.25 110 SER A C 1
ATOM 855 O O . SER A 1 110 ? -2.486 18.141 20.422 1 97.25 110 SER A O 1
ATOM 857 N N . LEU A 1 111 ? -4.363 19.141 19.797 1 96.94 111 LEU A N 1
ATOM 858 C CA . LEU A 1 111 ? -3.736 19.812 18.672 1 96.94 111 LEU A CA 1
ATOM 859 C C . LEU A 1 111 ? -2.568 20.672 19.141 1 96.94 111 LEU A C 1
ATOM 861 O O . LEU A 1 111 ? -1.631 20.922 18.375 1 96.94 111 LEU A O 1
ATOM 865 N N . ALA A 1 112 ? -2.623 21.109 20.344 1 95.06 112 ALA A N 1
ATOM 866 C CA . ALA A 1 112 ? -1.58 21.969 20.906 1 95.06 112 ALA A CA 1
ATOM 867 C C . ALA A 1 112 ? -0.273 21.188 21.078 1 95.06 112 ALA A C 1
ATOM 869 O O . ALA A 1 112 ? 0.791 21.797 21.25 1 95.06 112 ALA A O 1
ATOM 870 N N . GLU A 1 113 ? -0.328 19.875 20.969 1 95.5 113 GLU A N 1
ATOM 871 C CA . GLU A 1 113 ? 0.829 19.016 21.219 1 95.5 113 GLU A CA 1
ATOM 872 C C . GLU A 1 113 ? 1.553 18.672 19.906 1 95.5 113 GLU A C 1
ATOM 874 O O . GLU A 1 113 ? 2.541 17.938 19.922 1 95.5 113 GLU A O 1
ATOM 879 N N . ALA A 1 114 ? 1.097 19.234 18.859 1 95.31 114 ALA A N 1
ATOM 880 C CA . ALA A 1 114 ? 1.754 18.984 17.578 1 95.31 114 ALA A CA 1
ATOM 881 C C . ALA A 1 114 ? 3.203 19.469 17.609 1 95.31 114 ALA A C 1
ATOM 883 O O . ALA A 1 114 ? 3.523 20.469 18.25 1 95.31 114 ALA A O 1
ATOM 884 N N . ASP A 1 115 ? 4.082 18.766 16.953 1 93.81 115 ASP A N 1
ATOM 885 C CA . ASP A 1 115 ? 5.492 19.125 16.875 1 93.81 115 ASP A CA 1
ATOM 886 C C . ASP A 1 115 ? 5.684 20.438 16.125 1 93.81 115 ASP A C 1
ATOM 888 O O . ASP A 1 115 ? 5.473 20.484 14.906 1 93.81 115 ASP A O 1
ATOM 892 N N . PRO A 1 116 ? 6.117 21.422 16.719 1 91.62 116 PRO A N 1
ATOM 893 C CA . PRO A 1 116 ? 6.258 22.734 16.078 1 91.62 116 PRO A CA 1
ATOM 894 C C . PRO A 1 116 ? 7.309 22.734 14.969 1 91.62 116 PRO A C 1
ATOM 896 O O . PRO A 1 116 ? 7.324 23.641 14.125 1 91.62 116 PRO A O 1
ATOM 899 N N . LYS A 1 117 ? 8.195 21.828 14.984 1 91.62 117 LYS A N 1
ATOM 900 C CA . LYS A 1 117 ? 9.211 21.734 13.938 1 91.62 117 LYS A CA 1
ATOM 901 C C . LYS A 1 117 ? 8.594 21.328 12.602 1 91.62 117 LYS A C 1
ATOM 903 O O . LYS A 1 117 ? 9.156 21.609 11.539 1 91.62 117 LYS A O 1
ATOM 908 N N . GLU A 1 118 ? 7.43 20.734 12.633 1 91.19 118 GLU A N 1
ATOM 909 C CA . GLU A 1 118 ? 6.832 20.188 11.422 1 91.19 118 GLU A CA 1
ATOM 910 C C . GLU A 1 118 ? 5.512 20.875 11.086 1 91.19 118 GLU A C 1
ATOM 912 O O . GLU A 1 118 ? 5.066 20.844 9.938 1 91.19 118 GLU A O 1
ATOM 917 N N . THR A 1 119 ? 4.941 21.469 12.133 1 94.75 119 THR A N 1
ATOM 918 C CA . THR A 1 119 ? 3.586 21.984 11.969 1 94.75 119 THR A CA 1
ATOM 919 C C . THR A 1 119 ? 3.51 23.453 12.375 1 94.75 119 THR A C 1
ATOM 921 O O . THR A 1 119 ? 3.801 23.797 13.523 1 94.75 119 THR A O 1
ATOM 924 N N . LEU A 1 120 ? 3.062 24.312 11.453 1 94.81 120 LEU A N 1
ATOM 925 C CA . LEU A 1 120 ? 2.889 25.734 11.727 1 94.81 120 LEU A CA 1
ATOM 926 C C . LEU A 1 120 ? 1.502 26.016 12.289 1 94.81 120 LEU A C 1
ATOM 928 O O . LEU A 1 120 ? 1.328 26.938 13.094 1 94.81 120 LEU A O 1
ATOM 932 N N . ALA A 1 121 ? 0.567 25.266 11.797 1 96.19 121 ALA A N 1
ATOM 933 C CA . ALA A 1 121 ? -0.814 25.438 12.242 1 96.19 121 ALA A CA 1
ATOM 934 C C . ALA A 1 121 ? -1.651 24.203 11.945 1 96.19 121 ALA A C 1
ATOM 936 O O . ALA A 1 121 ? -1.315 23.422 11.055 1 96.19 121 ALA A O 1
ATOM 937 N N . LEU A 1 122 ? -2.668 24.031 12.742 1 98.12 122 LEU A N 1
ATOM 938 C CA . LEU A 1 122 ? -3.717 23.031 12.539 1 98.12 122 LEU A CA 1
ATOM 939 C C . LEU A 1 122 ? -5.094 23.688 12.523 1 98.12 122 LEU A C 1
ATOM 941 O O . LEU A 1 122 ? -5.422 24.469 13.414 1 98.12 122 LEU A O 1
ATOM 945 N N . GLN A 1 123 ? -5.852 23.375 11.508 1 98 123 GLN A N 1
ATOM 946 C CA . GLN A 1 123 ? -7.164 24 11.398 1 98 123 GLN A CA 1
ATOM 947 C C . GLN A 1 123 ? -8.164 23.094 10.695 1 98 123 GLN A C 1
ATOM 949 O O . GLN A 1 123 ? -7.793 22.359 9.781 1 98 123 GLN A O 1
ATOM 954 N N . TYR A 1 124 ? -9.352 23.141 11.188 1 98.69 124 TYR A N 1
ATOM 955 C CA . TYR A 1 124 ? -10.453 22.469 10.508 1 98.69 124 TYR A CA 1
ATOM 956 C C . TYR A 1 124 ? -11.008 23.328 9.383 1 98.69 124 TYR A C 1
ATOM 958 O O . TYR A 1 124 ? -11.195 24.547 9.555 1 98.69 124 TYR A O 1
ATOM 966 N N . PHE A 1 125 ? -11.234 22.734 8.219 1 98.69 125 PHE A N 1
ATOM 967 C CA . PHE A 1 125 ? -11.766 23.438 7.062 1 98.69 125 PHE A CA 1
ATOM 968 C C . PHE A 1 125 ? -13.031 22.766 6.551 1 98.69 125 PHE A C 1
ATOM 970 O O . PHE A 1 125 ? -13.133 21.531 6.559 1 98.69 125 PHE A O 1
ATOM 977 N N . ASP A 1 126 ? -13.961 23.609 6.078 1 98.5 126 ASP A N 1
ATOM 978 C CA . ASP A 1 126 ? -15.062 23.062 5.289 1 98.5 126 ASP A CA 1
ATOM 979 C C . ASP A 1 126 ? -14.562 22.484 3.967 1 98.5 126 ASP A C 1
ATOM 981 O O . ASP A 1 126 ? -13.664 23.047 3.34 1 98.5 126 ASP A O 1
ATOM 985 N N . PHE A 1 127 ? -15.117 21.391 3.514 1 98.19 127 PHE A N 1
ATOM 986 C CA . PHE A 1 127 ? -14.688 20.75 2.277 1 98.19 127 PHE A CA 1
ATOM 987 C C . PHE A 1 127 ? -14.852 21.688 1.092 1 98.19 127 PHE A C 1
ATOM 989 O O . PHE A 1 127 ? -14.156 21.547 0.081 1 98.19 127 PHE A O 1
ATOM 996 N N . ASP A 1 128 ? -15.727 22.641 1.158 1 96.88 128 ASP A N 1
ATOM 997 C CA . ASP A 1 128 ? -15.977 23.562 0.052 1 96.88 128 ASP A CA 1
ATOM 998 C C . ASP A 1 128 ? -15.18 24.859 0.225 1 96.88 128 ASP A C 1
ATOM 1000 O O . ASP A 1 128 ? -15.273 25.766 -0.605 1 96.88 128 ASP A O 1
ATOM 1004 N N . GLN A 1 129 ? -14.453 25.031 1.27 1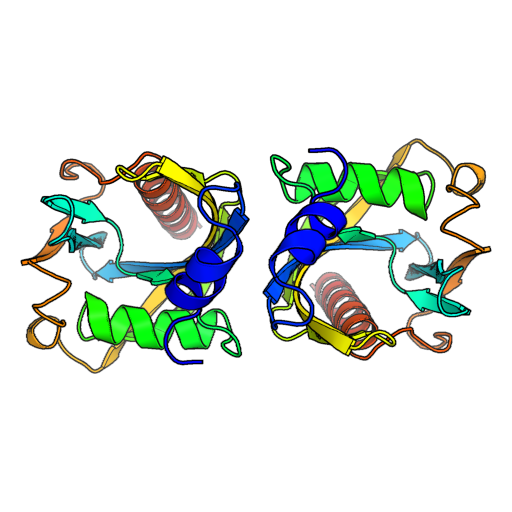 97.56 129 GLN A N 1
ATOM 1005 C CA . GLN A 1 129 ? -13.609 26.188 1.544 1 97.56 129 GLN A CA 1
ATOM 1006 C C . GLN A 1 129 ? -12.211 25.766 1.976 1 97.56 129 GLN A C 1
ATOM 1008 O O . GLN A 1 129 ? -11.75 26.141 3.053 1 97.56 129 GLN A O 1
ATOM 1013 N N . LEU A 1 130 ? -11.531 25.125 1.135 1 98 130 LEU A N 1
ATOM 1014 C CA . LEU A 1 130 ? -10.203 24.609 1.438 1 98 130 LEU A CA 1
ATOM 1015 C C . LEU A 1 130 ? -9.133 25.656 1.175 1 98 130 LEU A C 1
ATOM 1017 O O . LEU A 1 130 ? -9.266 26.469 0.258 1 98 130 LEU A O 1
ATOM 1021 N N . PRO A 1 131 ? -8.086 25.625 1.918 1 96.88 131 PRO A N 1
ATOM 1022 C CA . PRO A 1 131 ? -6.93 26.469 1.622 1 96.88 131 PRO A CA 1
ATOM 1023 C C . PRO A 1 131 ? -6.082 25.938 0.47 1 96.88 131 PRO A C 1
ATOM 1025 O O . PRO A 1 131 ? -6.363 24.859 -0.056 1 96.88 131 PRO A O 1
ATOM 1028 N N . PRO A 1 132 ? -5.098 26.734 0.025 1 95 132 PRO A N 1
ATOM 1029 C CA . PRO A 1 132 ? -4.184 26.156 -0.958 1 95 132 PRO A CA 1
ATOM 1030 C C . PRO A 1 132 ? -3.508 24.875 -0.451 1 95 132 PRO A C 1
ATOM 1032 O O . PRO A 1 132 ? -2.912 24.875 0.629 1 95 132 PRO A O 1
ATOM 1035 N N . LEU A 1 133 ? -3.557 23.859 -1.276 1 95.38 133 LEU A N 1
ATOM 1036 C CA . LEU A 1 133 ? -3.068 22.547 -0.851 1 95.38 133 LEU A CA 1
ATOM 1037 C C . LEU A 1 133 ? -1.659 22.297 -1.377 1 95.38 133 LEU A C 1
ATOM 1039 O O . LEU A 1 133 ? -1.261 22.875 -2.395 1 95.38 133 LEU A O 1
ATOM 1043 N N . PHE A 1 134 ? -0.97 21.422 -0.661 1 90.56 134 PHE A N 1
ATOM 1044 C CA . PHE A 1 134 ? 0.438 21.125 -0.889 1 90.56 134 PHE A CA 1
ATOM 1045 C C . PHE A 1 134 ? 0.65 20.547 -2.283 1 90.56 134 PHE A C 1
ATOM 1047 O O . PHE A 1 134 ? 1.562 20.969 -3.002 1 90.56 134 PHE A O 1
ATOM 1054 N N . ASN A 1 135 ? -0.143 19.578 -2.637 1 91 135 ASN A N 1
ATOM 1055 C CA . ASN A 1 135 ? 0.003 18.938 -3.936 1 91 135 ASN A CA 1
ATOM 1056 C C . ASN A 1 135 ? -1.306 18.297 -4.398 1 91 135 ASN A C 1
ATOM 1058 O O . ASN A 1 135 ? -2.311 18.344 -3.686 1 91 135 ASN A O 1
ATOM 1062 N N . GLN A 1 136 ? -1.269 17.844 -5.605 1 93.25 136 GLN A N 1
ATOM 1063 C CA . GLN A 1 136 ? -2.455 17.234 -6.195 1 93.25 136 GLN A CA 1
ATOM 1064 C C . GLN A 1 136 ? -2.891 16 -5.406 1 93.25 136 GLN A C 1
ATOM 1066 O O . GLN A 1 136 ? -4.086 15.742 -5.254 1 93.25 136 GLN A O 1
ATOM 1071 N N . GLN A 1 137 ? -1.998 15.227 -4.922 1 94.31 137 GLN A N 1
ATOM 1072 C CA . GLN A 1 137 ? -2.352 14.031 -4.172 1 94.31 137 GLN A CA 1
ATOM 1073 C C . GLN A 1 137 ? -3.143 14.375 -2.912 1 94.31 137 GLN A C 1
ATOM 1075 O O . GLN A 1 137 ? -4.082 13.672 -2.547 1 94.31 137 GLN A O 1
ATOM 1080 N N . SER A 1 138 ? -2.773 15.453 -2.289 1 94.81 138 SER A N 1
ATOM 1081 C CA . SER A 1 138 ? -3.535 15.938 -1.143 1 94.81 138 SER A CA 1
ATOM 1082 C C . SER A 1 138 ? -4.973 16.25 -1.53 1 94.81 138 SER A C 1
ATOM 1084 O O . SER A 1 138 ? -5.91 15.867 -0.829 1 94.81 138 SER A O 1
ATOM 1086 N N . ARG A 1 139 ? -5.082 16.953 -2.631 1 96.25 139 ARG A N 1
ATOM 1087 C CA . ARG A 1 139 ? -6.414 17.312 -3.119 1 96.25 139 ARG A CA 1
ATOM 1088 C C . ARG A 1 139 ? -7.23 16.062 -3.426 1 96.25 139 ARG A C 1
ATOM 1090 O O . ARG A 1 139 ? -8.414 15.984 -3.08 1 96.25 139 ARG A O 1
ATOM 1097 N N . ASP A 1 140 ? -6.645 15.102 -4.062 1 97.81 140 ASP A N 1
ATOM 1098 C CA . ASP A 1 140 ? -7.324 13.859 -4.41 1 97.81 140 ASP A CA 1
ATOM 1099 C C . ASP A 1 140 ? -7.789 13.117 -3.158 1 97.81 140 ASP A C 1
ATOM 1101 O O . ASP A 1 140 ? -8.891 12.578 -3.127 1 97.81 140 ASP A O 1
ATOM 1105 N N . MET A 1 141 ? -6.961 13.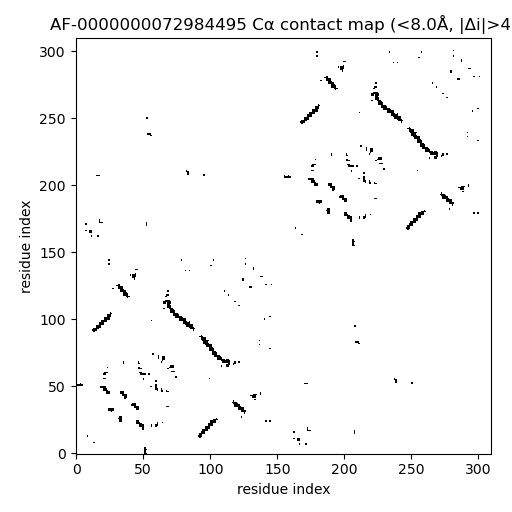078 -2.164 1 98.38 141 MET A N 1
ATOM 1106 C CA . MET A 1 141 ? -7.289 12.383 -0.923 1 98.38 141 MET A CA 1
ATOM 1107 C C . MET A 1 141 ? -8.461 13.062 -0.217 1 98.38 141 MET A C 1
ATOM 1109 O O . MET A 1 141 ? -9.391 12.391 0.238 1 98.38 141 MET A O 1
ATOM 1113 N N . ILE A 1 142 ? -8.422 14.359 -0.164 1 98.56 142 ILE A N 1
ATOM 1114 C CA . ILE A 1 142 ? -9.484 15.102 0.492 1 98.56 142 ILE A CA 1
ATOM 1115 C C . ILE A 1 142 ? -10.797 14.906 -0.264 1 98.56 142 ILE A C 1
ATOM 1117 O O . ILE A 1 142 ? -11.844 14.672 0.346 1 98.56 142 ILE A O 1
ATOM 1121 N N . SER A 1 143 ? -10.727 14.977 -1.569 1 98.38 143 SER A N 1
ATOM 1122 C CA . SER A 1 143 ? -11.914 14.727 -2.387 1 98.38 143 SER A CA 1
ATOM 1123 C C . SER A 1 143 ? -12.461 13.32 -2.158 1 98.38 143 SER A C 1
ATOM 1125 O O . SER A 1 143 ? -13.672 13.117 -2.131 1 98.38 143 SER A O 1
ATOM 1127 N N . PHE A 1 144 ? -11.602 12.414 -2.049 1 98.5 144 PHE A N 1
ATOM 1128 C CA . PHE A 1 144 ? -12.008 11.023 -1.861 1 98.5 144 PHE A CA 1
ATOM 1129 C C . PHE A 1 144 ? -12.781 10.859 -0.561 1 98.5 144 PHE A C 1
ATOM 1131 O O . PHE A 1 144 ? -13.859 10.258 -0.549 1 98.5 144 PHE A O 1
ATOM 1138 N N . VAL A 1 145 ? -12.227 11.328 0.573 1 98.38 145 VAL A N 1
ATOM 1139 C CA . VAL A 1 145 ? -12.883 11.141 1.861 1 98.38 145 VAL A CA 1
ATOM 1140 C C . VAL A 1 145 ? -14.195 11.922 1.893 1 98.38 145 VAL A C 1
ATOM 1142 O O . VAL A 1 145 ? -15.172 11.477 2.492 1 98.38 145 VAL A O 1
ATOM 1145 N N . GLN A 1 146 ? -14.211 13.109 1.235 1 98.25 146 GLN A N 1
ATOM 1146 C CA . GLN A 1 146 ? -15.469 13.852 1.125 1 98.25 146 GLN A CA 1
ATOM 1147 C C . GLN A 1 146 ? -16.547 12.992 0.467 1 98.25 146 GLN A C 1
ATOM 1149 O O . GLN A 1 146 ? -17.672 12.898 0.976 1 98.25 146 GLN A O 1
ATOM 1154 N N . ALA A 1 147 ? -16.203 12.398 -0.648 1 97.94 147 ALA A N 1
ATOM 1155 C CA . ALA A 1 147 ? -17.141 11.547 -1.373 1 97.94 147 ALA A CA 1
ATOM 1156 C C . ALA A 1 147 ? -17.578 10.359 -0.518 1 97.94 147 ALA A C 1
ATOM 1158 O O . ALA A 1 147 ? -18.75 9.977 -0.529 1 97.94 147 ALA A O 1
ATOM 1159 N N . TYR A 1 148 ? -16.688 9.797 0.148 1 97.56 148 TYR A N 1
ATOM 1160 C CA . TYR A 1 148 ? -16.984 8.664 1.023 1 97.56 148 TYR A CA 1
ATOM 1161 C C . TYR A 1 148 ? -18 9.055 2.092 1 97.56 148 TYR A C 1
ATOM 1163 O O . TYR A 1 148 ? -18.953 8.328 2.334 1 97.56 148 TYR A O 1
ATOM 1171 N N . LEU A 1 149 ? -17.766 10.188 2.775 1 96.81 149 LEU A N 1
ATOM 1172 C CA . LEU A 1 149 ? -18.641 10.648 3.85 1 96.81 149 LEU A CA 1
ATOM 1173 C C . LEU A 1 149 ? -20.031 10.969 3.32 1 96.81 149 LEU A C 1
ATOM 1175 O O . LEU A 1 149 ? -21.031 10.703 3.988 1 96.81 149 LEU A O 1
ATOM 1179 N N . GLN A 1 150 ? -20.062 11.562 2.148 1 95.88 150 GLN A N 1
ATOM 1180 C CA . GLN A 1 150 ? -21.344 11.875 1.531 1 95.88 150 GLN A CA 1
ATOM 1181 C C . GLN A 1 150 ? -22.125 10.602 1.203 1 95.88 150 GLN A C 1
ATOM 1183 O O . GLN A 1 150 ? -23.344 10.562 1.361 1 95.88 150 GLN A O 1
ATOM 1188 N N . ALA A 1 151 ? -21.469 9.57 0.782 1 94.5 151 ALA A N 1
ATOM 1189 C CA . ALA A 1 151 ? -22.109 8.305 0.447 1 94.5 151 ALA A CA 1
ATOM 1190 C C . ALA A 1 151 ? -22.641 7.613 1.697 1 94.5 151 ALA A C 1
ATOM 1192 O O . ALA A 1 151 ? -23.656 6.914 1.641 1 94.5 151 ALA A O 1
ATOM 1193 N N . GLN A 1 152 ? -21.938 7.73 2.768 1 90.75 152 GLN A N 1
ATOM 1194 C CA . GLN A 1 152 ? -22.375 7.121 4.023 1 90.75 152 GLN A CA 1
ATOM 1195 C C . GLN A 1 152 ? -23.625 7.793 4.559 1 90.75 152 GLN A C 1
ATOM 1197 O O . GLN A 1 152 ? -24.438 7.16 5.25 1 90.75 152 GLN A O 1
ATOM 1202 N N . GLN A 1 153 ? -23.688 9.086 4.332 1 84.88 153 GLN A N 1
ATOM 1203 C CA . GLN A 1 153 ? -24.859 9.82 4.797 1 84.88 153 GLN A CA 1
ATOM 1204 C C . GLN A 1 153 ? -26.078 9.492 3.955 1 84.88 153 GLN A C 1
ATOM 1206 O O . GLN A 1 153 ? -27.219 9.57 4.438 1 84.88 153 GLN A O 1
ATOM 1211 N N . ALA A 1 154 ? -25.922 9.203 2.732 1 80.38 154 ALA A N 1
ATOM 1212 C CA . ALA A 1 154 ? -27.031 8.867 1.84 1 80.38 154 ALA A CA 1
ATOM 1213 C C . ALA A 1 154 ? -27.578 7.48 2.143 1 80.38 154 ALA A C 1
ATOM 1215 O O . ALA A 1 154 ? -28.719 7.168 1.79 1 80.38 154 ALA A O 1
ATOM 1216 N N . HIS A 1 155 ? -27 6.559 2.846 1 70.5 155 HIS A N 1
ATOM 1217 C CA . HIS A 1 155 ? -27.547 5.246 3.17 1 70.5 155 HIS A CA 1
ATOM 1218 C C . HIS A 1 155 ? -27.922 5.156 4.645 1 70.5 155 HIS A C 1
ATOM 1220 O O . HIS A 1 155 ? -28.906 4.496 4.996 1 70.5 155 HIS A O 1
ATOM 1226 N N . MET B 1 1 ? 12.352 2.373 -16.469 1 51.53 1 MET B N 1
ATOM 1227 C CA . MET B 1 1 ? 13.344 1.476 -15.875 1 51.53 1 MET B CA 1
ATOM 1228 C C . MET B 1 1 ? 12.836 0.036 -15.875 1 51.53 1 MET B C 1
ATOM 1230 O O . MET B 1 1 ? 11.766 -0.248 -15.344 1 51.53 1 MET B O 1
ATOM 1234 N N . ALA B 1 2 ? 13.414 -0.75 -16.609 1 65.62 2 ALA B N 1
ATOM 1235 C CA . ALA B 1 2 ? 12.828 -2.049 -16.906 1 65.62 2 ALA B CA 1
ATOM 1236 C C . ALA B 1 2 ? 13.094 -3.055 -15.797 1 65.62 2 ALA B C 1
ATOM 1238 O O . ALA B 1 2 ? 12.344 -4.016 -15.625 1 65.62 2 ALA B O 1
ATOM 1239 N N . ASN B 1 3 ? 13.766 -2.648 -14.773 1 91.56 3 ASN B N 1
ATOM 1240 C CA . ASN B 1 3 ? 13.977 -3.557 -13.648 1 91.56 3 ASN B CA 1
ATOM 1241 C C . ASN B 1 3 ? 14.344 -2.799 -12.375 1 91.56 3 ASN B C 1
ATOM 1243 O O . ASN B 1 3 ? 15.523 -2.658 -12.047 1 91.56 3 ASN B O 1
ATOM 1247 N N . TYR B 1 4 ? 13.359 -2.32 -11.68 1 96.06 4 TYR B N 1
ATOM 1248 C CA . TYR B 1 4 ? 13.539 -1.43 -10.539 1 96.06 4 TYR B CA 1
ATOM 1249 C C . TYR B 1 4 ? 14.391 -2.086 -9.461 1 96.06 4 TYR B C 1
ATOM 1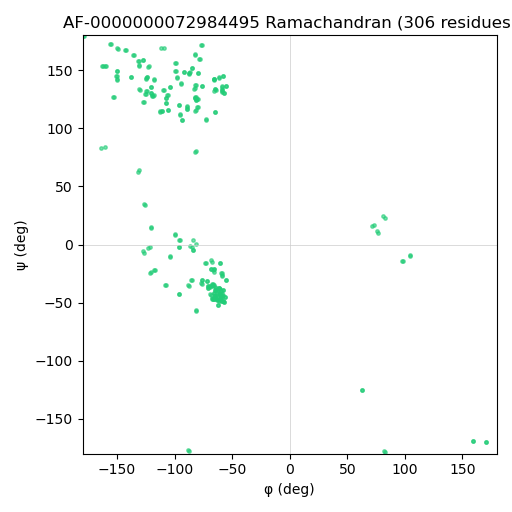251 O O . TYR B 1 4 ? 15.32 -1.468 -8.93 1 96.06 4 TYR B O 1
ATOM 1259 N N . ILE B 1 5 ? 14.133 -3.334 -9.203 1 96.06 5 ILE B N 1
ATOM 1260 C CA . ILE B 1 5 ? 14.812 -4.02 -8.109 1 96.06 5 ILE B CA 1
ATOM 1261 C C . ILE B 1 5 ? 16.297 -4.164 -8.438 1 96.06 5 ILE B C 1
ATOM 1263 O O . ILE B 1 5 ? 17.156 -3.93 -7.582 1 96.06 5 ILE B O 1
ATOM 1267 N N . ARG B 1 6 ? 16.578 -4.598 -9.664 1 95.44 6 ARG B N 1
ATOM 1268 C CA . ARG B 1 6 ? 17.969 -4.719 -10.07 1 95.44 6 ARG B CA 1
ATOM 1269 C C . ARG B 1 6 ? 18.703 -3.393 -9.914 1 95.44 6 ARG B C 1
ATOM 1271 O O . ARG B 1 6 ? 19.828 -3.354 -9.391 1 95.44 6 ARG B O 1
ATOM 1278 N N . GLU B 1 7 ? 18.094 -2.32 -10.344 1 96.25 7 GLU B N 1
ATOM 1279 C CA . GLU B 1 7 ? 18.719 -0.998 -10.312 1 96.25 7 GLU B CA 1
ATOM 1280 C C . GLU B 1 7 ? 18.953 -0.529 -8.883 1 96.25 7 GLU B C 1
ATOM 1282 O O . GLU B 1 7 ? 20.047 -0.08 -8.539 1 96.25 7 GLU B O 1
ATOM 1287 N N . ILE B 1 8 ? 18.016 -0.643 -8.062 1 97.5 8 ILE B N 1
ATOM 1288 C CA . ILE B 1 8 ? 18.156 -0.113 -6.711 1 97.5 8 ILE B CA 1
ATOM 1289 C C . ILE B 1 8 ? 19.141 -0.968 -5.922 1 97.5 8 ILE B C 1
ATOM 1291 O O . ILE B 1 8 ? 19.938 -0.447 -5.125 1 97.5 8 ILE B O 1
ATOM 1295 N N . ARG B 1 9 ? 19.109 -2.23 -6.172 1 97.69 9 ARG B N 1
ATOM 1296 C CA . ARG B 1 9 ? 20.047 -3.107 -5.461 1 97.69 9 ARG B CA 1
ATOM 1297 C C . ARG B 1 9 ? 21.484 -2.826 -5.867 1 97.69 9 ARG B C 1
ATOM 1299 O O . ARG B 1 9 ? 22.406 -2.945 -5.051 1 97.69 9 ARG B O 1
ATOM 1306 N N . SER B 1 10 ? 21.672 -2.463 -7.113 1 97.25 10 SER B N 1
ATOM 1307 C CA . SER B 1 10 ? 23 -2.113 -7.57 1 97.25 10 SER B CA 1
ATOM 1308 C C . SER B 1 10 ? 23.562 -0.918 -6.805 1 97.25 10 SER B C 1
ATOM 1310 O O . SER B 1 10 ? 24.781 -0.706 -6.766 1 97.25 10 SER B O 1
ATOM 1312 N N . LYS B 1 11 ? 22.688 -0.187 -6.109 1 97.38 11 LYS B N 1
ATOM 1313 C CA . LYS B 1 11 ? 23.109 1.026 -5.414 1 97.38 11 LYS B CA 1
ATOM 1314 C C . LYS B 1 11 ? 23.125 0.811 -3.902 1 97.38 11 LYS B C 1
ATOM 1316 O O . LYS B 1 11 ? 24.062 1.256 -3.223 1 97.38 11 LYS B O 1
ATOM 1321 N N . VAL B 1 12 ? 22.219 0.02 -3.365 1 97.75 12 VAL B N 1
ATOM 1322 C CA . VAL B 1 12 ? 22.062 -0.015 -1.916 1 97.75 12 VAL B CA 1
ATOM 1323 C C . VAL B 1 12 ? 22.688 -1.288 -1.354 1 97.75 12 VAL B C 1
ATOM 1325 O O . VAL B 1 12 ? 22.812 -1.438 -0.136 1 97.75 12 VAL B O 1
ATOM 1328 N N . GLY B 1 13 ? 23.062 -2.211 -2.217 1 96.69 13 GLY B N 1
ATOM 1329 C CA . GLY B 1 13 ? 23.562 -3.492 -1.745 1 96.69 13 GLY B CA 1
ATOM 1330 C C . GLY B 1 13 ? 22.531 -4.285 -0.964 1 96.69 13 GLY B C 1
ATOM 1331 O O . GLY B 1 13 ? 21.406 -4.484 -1.433 1 96.69 13 GLY B O 1
ATOM 1332 N N . HIS B 1 14 ? 22.953 -4.66 0.271 1 96.75 14 HIS B N 1
ATOM 1333 C CA . HIS B 1 14 ? 22.094 -5.551 1.049 1 96.75 14 HIS B CA 1
ATOM 1334 C C . HIS B 1 14 ? 21.281 -4.773 2.074 1 96.75 14 HIS B C 1
ATOM 1336 O O . HIS B 1 14 ? 20.578 -5.367 2.896 1 96.75 14 HIS B O 1
ATOM 1342 N N . MET B 1 15 ? 21.312 -3.438 2.006 1 96 15 MET B N 1
ATOM 1343 C CA . MET B 1 15 ? 20.547 -2.594 2.92 1 96 15 MET B CA 1
ATOM 1344 C C . MET B 1 15 ? 19.062 -2.957 2.883 1 96 15 MET B C 1
ATOM 1346 O O . MET B 1 15 ? 18.516 -3.207 1.812 1 96 15 MET B O 1
ATOM 1350 N N . PRO B 1 16 ? 18.453 -3.029 4.066 1 97.5 16 PRO B N 1
ATOM 1351 C CA . PRO B 1 16 ? 17 -3.252 4.062 1 97.5 16 PRO B CA 1
ATOM 1352 C C . PRO B 1 16 ? 16.234 -2.166 3.307 1 97.5 16 PRO B C 1
ATOM 1354 O O . PRO B 1 16 ? 16.469 -0.975 3.525 1 97.5 16 PRO B O 1
ATOM 1357 N N . ILE B 1 17 ? 15.312 -2.594 2.408 1 98.19 17 ILE B N 1
ATOM 1358 C CA . ILE B 1 17 ? 14.531 -1.625 1.646 1 98.19 17 ILE B CA 1
ATOM 1359 C C . ILE B 1 17 ? 13.062 -2.051 1.62 1 98.19 17 ILE B C 1
ATOM 1361 O O . ILE B 1 17 ? 12.734 -3.188 1.965 1 98.19 17 ILE B O 1
ATOM 1365 N N . PHE B 1 18 ? 12.203 -1.139 1.284 1 98.19 18 PHE B N 1
ATOM 1366 C CA . PHE B 1 18 ? 10.82 -1.466 0.963 1 98.19 18 PHE B CA 1
ATOM 1367 C C . PHE B 1 18 ? 10.695 -1.945 -0.478 1 98.19 18 PHE B C 1
ATOM 1369 O O . PHE B 1 18 ? 11.328 -1.387 -1.38 1 98.19 18 PHE B O 1
ATOM 1376 N N . LEU B 1 19 ? 9.969 -2.922 -0.661 1 98.12 19 LEU B N 1
ATOM 1377 C CA . LEU B 1 19 ? 9.508 -3.318 -1.987 1 98.12 19 LEU B CA 1
ATOM 1378 C C . LEU B 1 19 ? 7.98 -3.4 -2.031 1 98.12 19 LEU B C 1
ATOM 1380 O O . LEU B 1 19 ? 7.359 -3.922 -1.105 1 98.12 19 LEU B O 1
ATOM 1384 N N . ASN B 1 20 ? 7.367 -2.818 -3.029 1 98.56 20 ASN B N 1
ATOM 1385 C CA . ASN B 1 20 ? 5.926 -2.918 -3.25 1 98.56 20 ASN B CA 1
ATOM 1386 C C . ASN B 1 20 ? 5.586 -4.051 -4.219 1 98.56 20 ASN B C 1
ATOM 1388 O O . ASN B 1 20 ? 6.285 -4.258 -5.207 1 98.56 20 ASN B O 1
ATOM 1392 N N . ALA B 1 21 ? 4.531 -4.777 -3.902 1 98.56 21 ALA B N 1
ATOM 1393 C CA . ALA B 1 21 ? 4.164 -5.965 -4.668 1 98.56 21 ALA B CA 1
ATOM 1394 C C . ALA B 1 21 ? 2.648 -6.098 -4.777 1 98.56 21 ALA B C 1
ATOM 1396 O O . ALA B 1 21 ? 1.905 -5.363 -4.125 1 98.56 21 ALA B O 1
ATOM 1397 N N . VAL B 1 22 ? 2.203 -6.969 -5.645 1 98.81 22 VAL B N 1
ATOM 1398 C CA . VAL B 1 22 ? 0.793 -7.324 -5.762 1 98.81 22 VAL B CA 1
ATOM 1399 C C . VAL B 1 22 ? 0.644 -8.844 -5.777 1 98.81 22 VAL B C 1
ATOM 1401 O O . VAL B 1 22 ? 1.591 -9.562 -6.105 1 98.81 22 VAL B O 1
ATOM 1404 N N . ALA B 1 23 ? -0.45 -9.305 -5.379 1 98.69 23 ALA B N 1
ATOM 1405 C CA . ALA B 1 23 ? -0.906 -10.68 -5.562 1 98.69 23 ALA B CA 1
ATOM 1406 C C . ALA B 1 23 ? -2.383 -10.719 -5.945 1 98.69 23 ALA B C 1
ATOM 1408 O O . ALA B 1 23 ? -3.172 -9.891 -5.484 1 98.69 23 ALA B O 1
ATOM 1409 N N . GLY B 1 24 ? -2.76 -11.594 -6.746 1 98.88 24 GLY B N 1
ATOM 1410 C CA . GLY B 1 24 ? -4.137 -11.758 -7.188 1 98.88 24 GLY B CA 1
ATOM 1411 C C . GLY B 1 24 ? -4.711 -13.117 -6.852 1 98.88 24 GLY B C 1
ATOM 1412 O O . GLY B 1 24 ? -4.102 -14.148 -7.152 1 98.88 24 GLY B O 1
ATOM 1413 N N . ALA B 1 25 ? -5.797 -13.156 -6.301 1 98.88 25 ALA B N 1
ATOM 1414 C CA . ALA B 1 25 ? -6.52 -14.398 -6.02 1 98.88 25 ALA B CA 1
ATOM 1415 C C . ALA B 1 25 ? -7.551 -14.688 -7.105 1 98.88 25 ALA B C 1
ATOM 1417 O O . ALA B 1 25 ? -8.438 -13.875 -7.359 1 98.88 25 ALA B O 1
ATOM 1418 N N . VAL B 1 26 ? -7.457 -15.727 -7.738 1 98.81 26 VAL B N 1
ATOM 1419 C CA . VAL B 1 26 ? -8.453 -16.266 -8.656 1 98.81 26 VAL B CA 1
ATOM 1420 C C . VAL B 1 26 ? -9.133 -17.484 -8.031 1 98.81 26 VAL B C 1
ATOM 1422 O O . VAL B 1 26 ? -8.469 -18.469 -7.703 1 98.81 26 VAL B O 1
ATOM 1425 N N . VAL B 1 27 ? -10.375 -17.406 -7.906 1 98.56 27 VAL B N 1
ATOM 1426 C CA . VAL B 1 27 ? -11.156 -18.5 -7.348 1 98.56 27 VAL B CA 1
ATOM 1427 C C . VAL B 1 27 ? -12.164 -19 -8.375 1 98.56 27 VAL B C 1
ATOM 1429 O O . VAL B 1 27 ? -12.906 -18.203 -8.961 1 98.56 27 VAL B O 1
ATOM 1432 N N . ASN B 1 28 ? -12.188 -20.281 -8.625 1 97.88 28 ASN B N 1
ATOM 1433 C CA . ASN B 1 28 ? -13.07 -20.797 -9.664 1 97.88 28 ASN B CA 1
ATOM 1434 C C . ASN B 1 28 ? -14.453 -21.125 -9.102 1 97.88 28 ASN B C 1
ATOM 1436 O O . ASN B 1 28 ? -14.734 -20.859 -7.93 1 97.88 28 ASN B O 1
ATOM 1440 N N . GLU B 1 29 ? -15.297 -21.656 -9.969 1 96.19 29 GLU B N 1
ATOM 1441 C CA . GLU B 1 29 ? -16.688 -21.891 -9.617 1 96.19 29 GLU B CA 1
ATOM 1442 C C . GLU B 1 29 ? -16.812 -22.969 -8.539 1 96.19 29 GLU B C 1
ATOM 1444 O O . GLU B 1 29 ? -17.797 -23.016 -7.809 1 96.19 29 GLU B O 1
ATOM 1449 N N . GLN B 1 30 ? -15.812 -23.797 -8.406 1 96.75 30 GLN B N 1
ATOM 1450 C CA . GLN B 1 30 ? -15.828 -24.875 -7.414 1 96.75 30 GLN B CA 1
ATOM 1451 C C . GLN B 1 30 ? -15.32 -24.375 -6.066 1 96.75 30 GLN B C 1
ATOM 1453 O O . GLN B 1 30 ? -15.242 -25.141 -5.102 1 96.75 30 GLN B O 1
ATOM 1458 N N . GLY B 1 31 ? -14.953 -23.109 -6.043 1 96.88 31 GLY B N 1
ATOM 1459 C CA . GLY B 1 31 ? -14.445 -22.531 -4.801 1 96.88 31 GLY B CA 1
ATOM 1460 C C . GLY B 1 31 ? -12.984 -22.859 -4.547 1 96.88 31 GLY B C 1
ATOM 1461 O O . GLY B 1 31 ? -12.539 -22.875 -3.398 1 96.88 31 GLY B O 1
ATOM 1462 N N . GLN B 1 32 ? -12.258 -23.141 -5.59 1 98.56 32 GLN B N 1
ATOM 1463 C CA . GLN B 1 32 ? -10.836 -23.438 -5.473 1 98.56 32 GLN B CA 1
ATOM 1464 C C . GLN B 1 32 ? -9.984 -22.234 -5.824 1 98.56 32 GLN B C 1
ATOM 1466 O O . GLN B 1 32 ? -10.359 -21.422 -6.676 1 98.56 32 GLN B O 1
ATOM 1471 N N . ILE B 1 33 ? -8.836 -22.125 -5.223 1 98.81 33 ILE B N 1
ATOM 1472 C CA . ILE B 1 33 ? -7.953 -20.984 -5.422 1 98.81 33 ILE B CA 1
ATOM 1473 C C . ILE B 1 33 ? -6.797 -21.375 -6.336 1 98.81 33 ILE B C 1
ATOM 1475 O O . ILE B 1 33 ? -6.215 -22.453 -6.184 1 98.81 33 ILE B O 1
ATOM 1479 N N . LEU B 1 34 ? -6.445 -20.531 -7.316 1 98.81 34 LEU B N 1
ATOM 1480 C CA . LEU B 1 34 ? -5.348 -20.781 -8.25 1 98.81 34 LEU B CA 1
ATOM 1481 C C . LEU B 1 34 ? -4.008 -20.422 -7.613 1 98.81 34 LEU B C 1
ATOM 1483 O O . LEU B 1 34 ? -3.83 -19.328 -7.086 1 98.81 34 LEU B O 1
ATOM 1487 N N . LEU B 1 35 ? -3.086 -21.375 -7.613 1 98.62 35 LEU B N 1
ATOM 1488 C CA . LEU B 1 35 ? -1.731 -21.125 -7.129 1 98.62 35 LEU B CA 1
ATOM 1489 C C . LEU B 1 35 ? -0.704 -21.422 -8.219 1 98.62 35 LEU B C 1
ATOM 1491 O O . LEU B 1 35 ? -0.982 -22.188 -9.148 1 98.62 35 LEU B O 1
ATOM 1495 N N . GLN B 1 36 ? 0.365 -20.781 -8.117 1 97.81 36 GLN B N 1
ATOM 1496 C CA . GLN B 1 36 ? 1.506 -20.906 -9.016 1 97.81 36 GLN B CA 1
ATOM 1497 C C . GLN B 1 36 ? 2.662 -21.641 -8.344 1 97.81 36 GLN B C 1
ATOM 1499 O O . GLN B 1 36 ? 3.057 -21.297 -7.227 1 97.81 36 GLN B O 1
ATOM 1504 N N . LYS B 1 37 ? 3.164 -22.703 -8.977 1 96.38 37 LYS B N 1
ATOM 1505 C CA . LYS B 1 37 ? 4.434 -23.297 -8.555 1 96.38 37 LYS B CA 1
ATOM 1506 C C . LYS B 1 37 ? 5.617 -22.531 -9.141 1 96.38 37 LYS B C 1
ATOM 1508 O O . LYS B 1 37 ? 5.836 -22.547 -10.352 1 96.38 37 LYS B O 1
ATOM 1513 N N . ARG B 1 38 ? 6.352 -21.938 -8.289 1 90.44 38 ARG B N 1
ATOM 1514 C CA . ARG B 1 38 ? 7.418 -21.047 -8.719 1 90.44 38 ARG B CA 1
ATOM 1515 C C . ARG B 1 38 ? 8.656 -21.828 -9.148 1 90.44 38 ARG B C 1
ATOM 1517 O O . ARG B 1 38 ? 8.992 -22.859 -8.539 1 90.44 38 ARG B O 1
ATOM 1524 N N . THR B 1 39 ? 9.391 -21.328 -10.094 1 82.62 39 THR B N 1
ATOM 1525 C CA . THR B 1 39 ? 10.602 -21.969 -10.586 1 82.62 39 THR B CA 1
ATOM 1526 C C . THR B 1 39 ? 11.758 -21.781 -9.609 1 82.62 39 THR B C 1
ATOM 1528 O O . THR B 1 39 ? 12.633 -22.641 -9.5 1 82.62 39 THR B O 1
ATOM 1531 N N . ASP B 1 40 ? 11.758 -20.625 -8.945 1 74.94 40 ASP B N 1
ATOM 1532 C CA . ASP B 1 40 ? 12.906 -20.25 -8.125 1 74.94 40 ASP B CA 1
ATOM 1533 C C . ASP B 1 40 ? 12.922 -21.016 -6.809 1 74.94 40 ASP B C 1
ATOM 1535 O O . ASP B 1 40 ? 13.984 -21.312 -6.27 1 74.94 40 ASP B O 1
ATOM 1539 N N . ALA B 1 41 ? 11.781 -21.422 -6.219 1 72.19 41 ALA B N 1
ATOM 1540 C CA . ALA B 1 41 ? 11.727 -21.984 -4.875 1 72.19 41 ALA B CA 1
ATOM 1541 C C . ALA B 1 41 ? 11.125 -23.391 -4.898 1 72.19 41 ALA B C 1
ATOM 1543 O O . ALA B 1 41 ? 11.305 -24.172 -3.957 1 72.19 41 ALA B O 1
ATOM 1544 N N . GLY B 1 42 ? 10.359 -23.625 -5.91 1 81.56 42 GLY B N 1
ATOM 1545 C CA . GLY B 1 42 ? 9.703 -24.906 -6.016 1 81.56 42 GLY B CA 1
ATOM 1546 C C . GLY B 1 42 ? 8.508 -25.047 -5.086 1 81.56 42 GLY B C 1
ATOM 1547 O O . GLY B 1 42 ? 8.039 -26.156 -4.832 1 81.56 42 GLY B O 1
ATOM 1548 N N . ASN B 1 43 ? 8.156 -23.938 -4.508 1 91.38 43 ASN B N 1
ATOM 1549 C CA . ASN B 1 43 ? 6.969 -23.875 -3.656 1 91.38 43 ASN B CA 1
ATOM 1550 C C . ASN B 1 43 ? 5.848 -23.078 -4.309 1 91.38 43 ASN B C 1
ATOM 1552 O O . ASN B 1 43 ? 6.035 -22.484 -5.379 1 91.38 43 ASN B O 1
ATOM 1556 N N . TRP B 1 44 ? 4.695 -23.203 -3.668 1 96.88 44 TRP B N 1
ATOM 1557 C CA . TRP B 1 44 ? 3.496 -22.625 -4.27 1 96.88 44 TRP B CA 1
ATOM 1558 C C . TRP B 1 44 ? 3.182 -21.266 -3.664 1 96.88 44 TRP B C 1
ATOM 1560 O O . TRP B 1 44 ? 3.385 -21.047 -2.467 1 96.88 44 TRP B O 1
ATOM 1570 N N . SER B 1 45 ? 2.703 -20.391 -4.496 1 96.81 45 SER B N 1
ATOM 1571 C CA . SER B 1 45 ? 2.271 -19.062 -4.066 1 96.81 45 SER B CA 1
ATOM 1572 C C . SER B 1 45 ? 1.137 -18.547 -4.945 1 96.81 45 SER B C 1
ATOM 1574 O O . SER B 1 45 ? 0.771 -19.188 -5.938 1 96.81 45 SER B O 1
ATOM 1576 N N . LEU B 1 46 ? 0.533 -17.516 -4.535 1 98.31 46 LEU B N 1
ATOM 1577 C CA . LEU B 1 46 ? -0.366 -16.781 -5.418 1 98.31 46 LEU B CA 1
ATOM 1578 C C . LEU B 1 46 ? 0.403 -16.156 -6.574 1 98.31 46 LEU B C 1
ATOM 1580 O O . LEU B 1 46 ? 1.54 -15.703 -6.398 1 98.31 46 LEU B O 1
ATOM 1584 N N . PRO B 1 47 ? -0.232 -16.156 -7.773 1 98.06 47 PRO B N 1
ATOM 1585 C CA . PRO B 1 47 ? 0.387 -15.32 -8.812 1 98.06 47 PRO B CA 1
ATOM 1586 C C . PRO B 1 47 ? 0.5 -13.852 -8.406 1 98.06 47 PRO B C 1
ATOM 1588 O O . PRO B 1 47 ? -0.4 -13.32 -7.754 1 98.06 47 PRO B O 1
ATOM 1591 N N . GLY B 1 48 ? 1.482 -13.188 -8.773 1 97.56 48 GLY B N 1
ATOM 1592 C CA . GLY B 1 48 ? 1.793 -11.812 -8.422 1 97.56 48 GLY B CA 1
ATOM 1593 C C . GLY B 1 48 ? 3.258 -11.461 -8.602 1 97.56 48 GLY B C 1
ATOM 1594 O O . GLY B 1 48 ? 4 -12.203 -9.258 1 97.56 48 GLY B O 1
ATOM 1595 N N . GLY B 1 49 ? 3.658 -10.273 -8.078 1 97.06 49 GLY B N 1
ATOM 1596 C CA . GLY B 1 49 ? 5.043 -9.867 -8.242 1 97.06 49 GLY B CA 1
ATOM 1597 C C . GLY B 1 49 ? 5.305 -8.438 -7.809 1 97.06 49 GLY B C 1
ATOM 1598 O O . GLY B 1 49 ? 4.434 -7.797 -7.211 1 97.06 49 GLY B O 1
ATOM 1599 N N . MET B 1 50 ? 6.48 -8.031 -8.148 1 97.5 50 MET B N 1
ATOM 1600 C CA . MET B 1 50 ? 6.957 -6.734 -7.676 1 97.5 50 MET B CA 1
ATOM 1601 C C . MET B 1 50 ? 6.531 -5.617 -8.617 1 97.5 50 MET B C 1
ATOM 1603 O O . MET B 1 50 ? 6.492 -5.809 -9.836 1 97.5 50 MET B O 1
ATOM 1607 N N . MET B 1 51 ? 6.309 -4.52 -8.008 1 98.25 51 MET B N 1
ATOM 1608 C CA . MET B 1 51 ? 5.938 -3.324 -8.766 1 98.25 51 MET B CA 1
ATOM 1609 C C . MET B 1 51 ? 7.152 -2.723 -9.461 1 98.25 51 MET B C 1
ATOM 1611 O O . MET B 1 51 ? 8.234 -2.648 -8.875 1 98.25 51 MET B O 1
ATOM 1615 N N . GLU B 1 52 ? 7.016 -2.322 -10.711 1 97.94 52 GLU B N 1
ATOM 1616 C CA . GLU B 1 52 ? 8.008 -1.523 -11.422 1 97.94 52 GLU B CA 1
ATOM 1617 C C . GLU B 1 52 ? 7.727 -0.032 -11.273 1 97.94 52 GLU B C 1
ATOM 1619 O O . GLU B 1 52 ? 6.566 0.381 -11.203 1 97.94 52 GLU B O 1
ATOM 1624 N N . TYR B 1 53 ? 8.773 0.675 -11.281 1 97.69 53 TYR B N 1
ATOM 1625 C CA . TYR B 1 53 ? 8.609 2.113 -11.109 1 97.69 53 TYR B CA 1
ATOM 1626 C C . TYR B 1 53 ? 7.715 2.695 -12.195 1 97.69 53 TYR B C 1
ATOM 1628 O O . TYR B 1 53 ? 7.867 2.365 -13.375 1 97.69 53 TYR B O 1
ATOM 1636 N N . GLY B 1 54 ? 6.754 3.512 -11.844 1 97.62 54 GLY B N 1
ATOM 1637 C CA . GLY B 1 54 ? 5.84 4.137 -12.789 1 97.62 54 GLY B CA 1
ATOM 1638 C C . GLY B 1 54 ? 4.512 3.412 -12.898 1 97.62 54 GLY B C 1
ATOM 1639 O O . GLY B 1 54 ? 3.533 3.977 -13.398 1 97.62 54 GLY B O 1
ATOM 1640 N N . GLU B 1 55 ? 4.398 2.205 -12.398 1 97.94 55 GLU B N 1
ATOM 1641 C CA . GLU B 1 55 ? 3.168 1.425 -12.477 1 97.94 55 GLU B CA 1
ATOM 1642 C C . GLU B 1 55 ? 2.217 1.777 -11.336 1 97.94 55 GLU B C 1
ATOM 1644 O O . GLU B 1 55 ? 2.656 2.178 -10.258 1 97.94 55 GLU B O 1
ATOM 1649 N N . THR B 1 56 ? 0.951 1.61 -11.625 1 98.44 56 THR B N 1
ATOM 1650 C CA . THR B 1 56 ? -0.026 1.458 -10.555 1 98.44 56 THR B CA 1
ATOM 1651 C C . THR B 1 56 ? -0.057 0.017 -10.047 1 98.44 56 THR B C 1
ATOM 1653 O O . THR B 1 56 ? 0.473 -0.885 -10.703 1 98.44 56 THR B O 1
ATOM 1656 N N . PHE B 1 57 ? -0.635 -0.172 -8.891 1 98.69 57 PHE B N 1
ATOM 1657 C CA . PHE B 1 57 ? -0.809 -1.537 -8.406 1 98.69 57 PHE B CA 1
ATOM 1658 C C . PHE B 1 57 ? -1.621 -2.361 -9.398 1 98.69 57 PHE B C 1
ATOM 1660 O O . PHE B 1 57 ? -1.301 -3.523 -9.656 1 98.69 57 PHE B O 1
ATOM 1667 N N . VAL B 1 58 ? -2.631 -1.765 -9.984 1 98.75 58 VAL B N 1
ATOM 1668 C CA . VAL B 1 58 ? -3.506 -2.488 -10.898 1 98.75 58 VAL B CA 1
ATOM 1669 C C . VAL B 1 58 ? -2.742 -2.844 -12.172 1 98.75 58 VAL B C 1
ATOM 1671 O O . VAL B 1 58 ? -2.869 -3.955 -12.695 1 98.75 58 VAL B O 1
ATOM 1674 N N . GLU B 1 59 ? -1.964 -1.898 -12.695 1 98.62 59 GLU B N 1
ATOM 1675 C CA . GLU B 1 59 ? -1.127 -2.201 -13.852 1 98.62 59 GLU B CA 1
ATOM 1676 C C . GLU B 1 59 ? -0.151 -3.334 -13.539 1 98.62 59 GLU B C 1
ATOM 1678 O O . GLU B 1 59 ? 0.05 -4.227 -14.367 1 98.62 59 GLU B O 1
ATOM 1683 N N . THR B 1 60 ? 0.491 -3.279 -12.391 1 98.62 60 THR B N 1
ATOM 1684 C CA . THR B 1 60 ? 1.398 -4.336 -11.961 1 98.62 60 THR B CA 1
ATOM 1685 C C . THR B 1 60 ? 0.668 -5.672 -11.867 1 98.62 60 THR B C 1
ATOM 1687 O O . THR B 1 60 ? 1.17 -6.695 -12.344 1 98.62 60 THR B O 1
ATOM 1690 N N . LEU B 1 61 ? -0.533 -5.641 -11.281 1 98.75 61 LEU B N 1
ATOM 1691 C CA . LEU B 1 61 ? -1.355 -6.836 -11.133 1 98.75 61 LEU B CA 1
ATOM 1692 C C . LEU B 1 61 ? -1.642 -7.469 -12.492 1 98.75 61 LEU B C 1
ATOM 1694 O O . LEU B 1 61 ? -1.438 -8.672 -12.68 1 98.75 61 LEU B O 1
ATOM 1698 N N . GLN B 1 62 ? -2.057 -6.645 -13.391 1 98.81 62 GLN B N 1
ATOM 1699 C CA . GLN B 1 62 ? -2.416 -7.141 -14.711 1 98.81 62 GLN B CA 1
ATOM 1700 C C . GLN B 1 62 ? -1.195 -7.695 -15.445 1 98.81 62 GLN B C 1
ATOM 1702 O O . GLN B 1 62 ? -1.27 -8.75 -16.078 1 98.81 62 GLN B O 1
ATOM 1707 N N . ARG B 1 63 ? -0.079 -7.039 -15.367 1 98.06 63 ARG B N 1
ATOM 1708 C CA . ARG B 1 63 ? 1.155 -7.52 -15.984 1 98.06 63 ARG B CA 1
ATOM 1709 C C . ARG B 1 63 ? 1.6 -8.836 -15.359 1 98.06 63 ARG B C 1
ATOM 1711 O O . ARG B 1 63 ? 1.85 -9.812 -16.062 1 98.06 63 ARG B O 1
ATOM 1718 N N . GLU B 1 64 ? 1.607 -8.93 -14.031 1 98.12 64 GLU B N 1
ATOM 1719 C CA . GLU B 1 64 ? 2.121 -10.102 -13.328 1 98.12 64 GLU B CA 1
ATOM 1720 C C . GLU B 1 64 ? 1.188 -11.297 -13.492 1 98.12 64 GLU B C 1
ATOM 1722 O O . GLU B 1 64 ? 1.644 -12.438 -13.57 1 98.12 64 GLU B O 1
ATOM 1727 N N . MET B 1 65 ? -0.139 -11.078 -13.5 1 98.69 65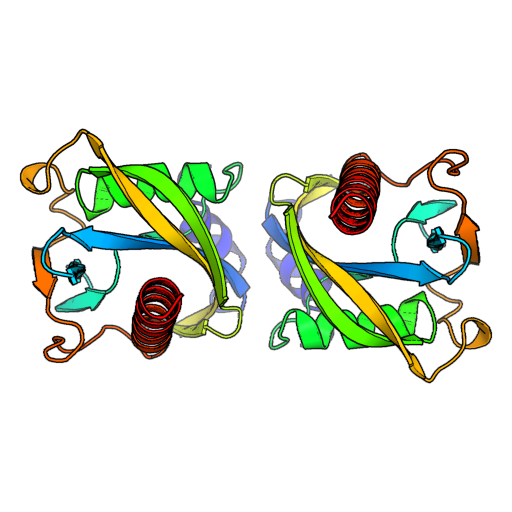 MET B N 1
ATOM 1728 C CA . MET B 1 65 ? -1.088 -12.164 -13.695 1 98.69 65 MET B CA 1
ATOM 1729 C C . MET B 1 65 ? -0.94 -12.766 -15.094 1 98.69 65 MET B C 1
ATOM 1731 O O . MET B 1 65 ? -1.056 -13.977 -15.266 1 98.69 65 MET B O 1
ATOM 1735 N N . LYS B 1 66 ? -0.71 -11.875 -16.016 1 98.5 66 LYS B N 1
ATOM 1736 C CA . LYS B 1 66 ? -0.456 -12.352 -17.375 1 98.5 66 LYS B CA 1
ATOM 1737 C C . LYS B 1 66 ? 0.839 -13.156 -17.438 1 98.5 66 LYS B C 1
ATOM 1739 O O . LYS B 1 66 ? 0.876 -14.234 -18.031 1 98.5 66 LYS B O 1
ATOM 1744 N N . GLU B 1 67 ? 1.906 -12.703 -16.859 1 97.62 67 GLU B N 1
ATOM 1745 C CA . GLU B 1 67 ? 3.207 -13.367 -16.875 1 97.62 67 GLU B CA 1
ATOM 1746 C C . GLU B 1 67 ? 3.168 -14.68 -16.094 1 97.62 67 GLU B C 1
ATOM 1748 O O . GLU B 1 67 ? 3.596 -15.719 -16.609 1 97.62 67 GLU B O 1
ATOM 1753 N N . ASP B 1 68 ? 2.594 -14.68 -14.875 1 97.69 68 ASP B N 1
ATOM 1754 C CA . ASP B 1 68 ? 2.688 -15.805 -13.945 1 97.69 68 ASP B CA 1
ATOM 1755 C C . ASP B 1 68 ? 1.602 -16.844 -14.219 1 97.69 68 ASP B C 1
ATOM 1757 O O . ASP B 1 68 ? 1.79 -18.031 -13.961 1 97.69 68 ASP B O 1
ATOM 1761 N N . ALA B 1 69 ? 0.395 -16.406 -14.734 1 98.25 69 ALA B N 1
ATOM 1762 C CA . ALA B 1 69 ? -0.733 -17.328 -14.836 1 98.25 69 ALA B CA 1
ATOM 1763 C C . ALA B 1 69 ? -1.306 -17.359 -16.25 1 98.25 69 ALA B C 1
ATOM 1765 O O . ALA B 1 69 ? -2.217 -18.125 -16.547 1 98.25 69 ALA B O 1
ATOM 1766 N N . GLY B 1 70 ? -0.763 -16.406 -17.141 1 98.44 70 GLY B N 1
ATOM 1767 C CA . GLY B 1 70 ? -1.287 -16.344 -18.5 1 98.44 70 GLY B CA 1
ATOM 1768 C C . GLY B 1 70 ? -2.676 -15.734 -18.562 1 98.44 70 GLY B C 1
ATOM 1769 O O . GLY B 1 70 ? -3.361 -15.852 -19.594 1 98.44 70 GLY B O 1
ATOM 1770 N N . LEU B 1 71 ? -3.109 -15.055 -17.531 1 98.62 71 LEU B N 1
ATOM 1771 C CA . LEU B 1 71 ? -4.492 -14.594 -17.438 1 98.62 71 LEU B CA 1
ATOM 1772 C C . LEU B 1 71 ? -4.57 -13.078 -17.578 1 98.62 71 LEU B C 1
ATOM 1774 O O . LEU B 1 71 ? -3.738 -12.352 -17.031 1 98.62 71 LEU B O 1
ATOM 1778 N N . LEU B 1 72 ? -5.461 -12.617 -18.391 1 98.69 72 LEU B N 1
ATOM 1779 C CA . LEU B 1 72 ? -5.922 -11.234 -18.312 1 98.69 72 LEU B CA 1
ATOM 1780 C C . LEU B 1 72 ? -6.988 -11.07 -17.234 1 98.69 72 LEU B C 1
ATOM 1782 O O . LEU B 1 72 ? -7.965 -11.82 -17.203 1 98.69 72 LEU B O 1
ATOM 1786 N N . VAL B 1 73 ? -6.73 -10.102 -16.344 1 98.75 73 VAL B N 1
ATOM 1787 C CA . VAL B 1 73 ? -7.629 -10.078 -15.188 1 98.75 73 VAL B CA 1
ATOM 1788 C C . VAL B 1 73 ? -8.141 -8.656 -14.961 1 98.75 73 VAL B C 1
ATOM 1790 O O . VAL B 1 73 ? -7.535 -7.688 -15.438 1 98.75 73 VAL B O 1
ATOM 1793 N N . GLU B 1 74 ? -9.219 -8.547 -14.312 1 98.62 74 GLU B N 1
ATOM 1794 C CA . GLU B 1 74 ? -9.766 -7.32 -13.742 1 98.62 74 GLU B CA 1
ATOM 1795 C C . GLU B 1 74 ? -9.922 -7.438 -12.234 1 98.62 74 GLU B C 1
ATOM 1797 O O . GLU B 1 74 ? -10.367 -8.477 -11.727 1 98.62 74 GLU B O 1
ATOM 1802 N N . PRO B 1 75 ? -9.523 -6.43 -11.539 1 98.5 75 PRO B N 1
ATOM 1803 C CA . PRO B 1 75 ? -9.766 -6.488 -10.094 1 98.5 75 PRO B CA 1
ATOM 1804 C C . PRO B 1 75 ? -11.25 -6.473 -9.742 1 98.5 75 PRO B C 1
ATOM 1806 O O . PRO B 1 75 ? -12.016 -5.691 -10.312 1 98.5 75 PRO B O 1
ATOM 1809 N N . VAL B 1 76 ? -11.648 -7.324 -8.875 1 98.25 76 VAL B N 1
ATOM 1810 C CA . VAL B 1 76 ? -13 -7.367 -8.336 1 98.25 76 VAL B CA 1
ATOM 1811 C C . VAL B 1 76 ? -13.047 -6.617 -7.004 1 98.25 76 VAL B C 1
ATOM 1813 O O . VAL B 1 76 ? -13.984 -5.859 -6.746 1 98.25 76 VAL B O 1
ATOM 1816 N N . LYS B 1 77 ? -12.078 -6.805 -6.168 1 97.81 77 LYS B N 1
ATOM 1817 C CA . LYS B 1 77 ? -11.992 -6.219 -4.832 1 97.81 77 LYS B CA 1
ATOM 1818 C C . LYS B 1 77 ? -10.547 -6.07 -4.383 1 97.81 77 LYS B C 1
ATOM 1820 O O . LYS B 1 77 ? -9.758 -7.008 -4.496 1 97.81 77 LYS B O 1
ATOM 1825 N N . ALA B 1 78 ? -10.18 -4.852 -3.965 1 98.12 78 ALA B N 1
ATOM 1826 C CA . ALA B 1 78 ? -8.938 -4.691 -3.201 1 98.12 78 ALA B CA 1
ATOM 1827 C C . ALA B 1 78 ? -9.102 -5.23 -1.783 1 98.12 78 ALA B C 1
ATOM 1829 O O . ALA B 1 78 ? -9.766 -4.613 -0.948 1 98.12 78 ALA B O 1
ATOM 1830 N N . LEU B 1 79 ? -8.5 -6.332 -1.496 1 97.88 79 LEU B N 1
ATOM 1831 C CA . LEU B 1 79 ? -8.805 -7.066 -0.273 1 97.88 79 LEU B CA 1
ATOM 1832 C C . LEU B 1 79 ? -8.062 -6.469 0.918 1 97.88 79 LEU B C 1
ATOM 1834 O O . LEU B 1 79 ? -8.688 -6.078 1.908 1 97.88 79 LEU B O 1
ATOM 1838 N N . HIS B 1 80 ? -6.781 -6.395 0.857 1 97.62 80 HIS B N 1
ATOM 1839 C CA . HIS B 1 80 ? -5.949 -5.996 1.987 1 97.62 80 HIS B CA 1
ATOM 1840 C C . HIS B 1 80 ? -4.555 -5.582 1.529 1 97.62 80 HIS B C 1
ATOM 1842 O O . HIS B 1 80 ? -4.152 -5.891 0.406 1 97.62 80 HIS B O 1
ATOM 1848 N N . THR B 1 81 ? -3.934 -4.773 2.25 1 98.38 81 THR B N 1
ATOM 1849 C CA . THR B 1 81 ? -2.506 -4.516 2.092 1 98.38 81 THR B CA 1
ATOM 1850 C C . THR B 1 81 ? -1.71 -5.18 3.211 1 98.38 81 THR B C 1
ATOM 1852 O O . THR B 1 81 ? -1.872 -4.836 4.383 1 98.38 81 THR B O 1
ATOM 1855 N N . PHE B 1 82 ? -0.878 -6.121 2.887 1 98.38 82 PHE B N 1
ATOM 1856 C CA . PHE B 1 82 ? 0.029 -6.754 3.836 1 98.38 82 PHE B CA 1
ATOM 1857 C C . PHE B 1 82 ? 1.354 -6.004 3.898 1 98.38 82 PHE B C 1
ATOM 1859 O O . PHE B 1 82 ? 2.076 -5.922 2.902 1 98.38 82 PHE B O 1
ATOM 1866 N N . ASP B 1 83 ? 1.692 -5.469 5.074 1 98.19 83 ASP B N 1
ATOM 1867 C CA . ASP B 1 83 ? 2.797 -4.512 5.117 1 98.19 83 ASP B CA 1
ATOM 1868 C C . ASP B 1 83 ? 3.914 -5.008 6.035 1 98.19 83 ASP B C 1
ATOM 1870 O O . ASP B 1 83 ? 4.773 -4.227 6.449 1 98.19 83 ASP B O 1
ATOM 1874 N N . GLN B 1 84 ? 3.9 -6.301 6.422 1 95.69 84 GLN B N 1
ATOM 1875 C CA . GLN B 1 84 ? 4.918 -6.848 7.309 1 95.69 84 GLN B CA 1
ATOM 1876 C C . GLN B 1 84 ? 5.574 -8.086 6.699 1 95.69 84 GLN B C 1
ATOM 1878 O O . GLN B 1 84 ? 5.777 -9.086 7.387 1 95.69 84 GLN B O 1
ATOM 1883 N N . GLY B 1 85 ? 5.719 -8.102 5.383 1 95.94 85 GLY B N 1
ATOM 1884 C CA . GLY B 1 85 ? 6.426 -9.195 4.727 1 95.94 85 GLY B CA 1
ATOM 1885 C C . GLY B 1 85 ? 7.934 -9.039 4.773 1 95.94 85 GLY B C 1
ATOM 1886 O O . GLY B 1 85 ? 8.555 -8.672 3.775 1 95.94 85 GLY B O 1
ATOM 1887 N N . PHE B 1 86 ? 8.539 -9.391 5.902 1 96.12 86 PHE B N 1
ATOM 1888 C CA . PHE B 1 86 ? 9.992 -9.281 6.023 1 96.12 86 PHE B CA 1
ATOM 1889 C C . PHE B 1 86 ? 10.68 -10.477 5.387 1 96.12 86 PHE B C 1
ATOM 1891 O O . PHE B 1 86 ? 10.344 -11.625 5.688 1 96.12 86 PHE B O 1
ATOM 1898 N N . THR B 1 87 ? 11.578 -10.188 4.449 1 93.94 87 THR B N 1
ATOM 1899 C CA . THR B 1 87 ? 12.258 -11.242 3.713 1 93.94 87 THR B CA 1
ATOM 1900 C C . THR B 1 87 ? 13.766 -11.016 3.715 1 93.94 87 THR B C 1
ATOM 1902 O O . THR B 1 87 ? 14.227 -9.883 3.553 1 93.94 87 THR B O 1
ATOM 1905 N N . THR B 1 88 ? 14.5 -12.055 4.004 1 94.75 88 THR B N 1
ATOM 1906 C CA . THR B 1 88 ? 15.938 -12.117 3.752 1 94.75 88 THR B CA 1
ATOM 1907 C C . THR B 1 88 ? 16.25 -13.109 2.639 1 94.75 88 THR B C 1
ATOM 1909 O O . THR B 1 88 ? 16.062 -14.32 2.811 1 94.75 88 THR B O 1
ATOM 1912 N N . TYR B 1 89 ? 16.75 -12.555 1.582 1 92.25 89 TYR B N 1
ATOM 1913 C CA . TYR B 1 89 ? 17.047 -13.398 0.432 1 92.25 89 TYR B CA 1
ATOM 1914 C C . TYR B 1 89 ? 18.359 -14.156 0.642 1 92.25 89 TYR B C 1
ATOM 1916 O O . TYR B 1 89 ? 19.172 -13.766 1.477 1 92.25 89 TYR B O 1
ATOM 1924 N N . PRO B 1 90 ? 18.531 -15.25 -0.123 1 91.06 90 PRO B N 1
ATOM 1925 C CA . PRO B 1 90 ? 19.734 -16.062 0.044 1 91.06 90 PRO B CA 1
ATOM 1926 C C . PRO B 1 90 ? 21.016 -15.25 -0.121 1 91.06 90 PRO B C 1
ATOM 1928 O O . PRO B 1 90 ? 22.031 -15.547 0.524 1 91.06 90 PRO B O 1
ATOM 1931 N N . ASN B 1 91 ? 21.078 -14.242 -0.873 1 94.06 91 ASN B N 1
ATOM 1932 C CA . ASN B 1 91 ? 22.266 -13.438 -1.134 1 94.06 91 ASN B CA 1
ATOM 1933 C C . ASN B 1 91 ? 22.469 -12.383 -0.047 1 94.06 91 ASN B C 1
ATOM 1935 O O . ASN B 1 91 ? 23.438 -11.609 -0.103 1 94.06 91 ASN B O 1
ATOM 1939 N N . GLY B 1 92 ? 21.5 -12.32 0.867 1 95.94 92 GLY B N 1
ATOM 1940 C CA . GLY B 1 92 ? 21.641 -11.391 1.976 1 95.94 92 GLY B CA 1
ATOM 1941 C C . GLY B 1 92 ? 20.781 -10.148 1.835 1 95.94 92 GLY B C 1
ATOM 1942 O O . GLY B 1 92 ? 20.672 -9.352 2.77 1 95.94 92 GLY B O 1
ATOM 1943 N N . ASP B 1 93 ? 20.172 -9.945 0.693 1 96.75 93 ASP B N 1
ATOM 1944 C CA . ASP B 1 93 ? 19.266 -8.812 0.504 1 96.75 93 ASP B CA 1
ATOM 1945 C C . ASP B 1 93 ? 18.109 -8.852 1.498 1 96.75 93 ASP B C 1
ATOM 1947 O O . ASP B 1 93 ? 17.562 -9.922 1.77 1 96.75 93 ASP B O 1
ATOM 1951 N N . GLN B 1 94 ? 17.797 -7.742 2.066 1 97.31 94 GLN B N 1
ATOM 1952 C CA . GLN B 1 94 ? 16.672 -7.648 2.994 1 97.31 94 GLN B CA 1
ATOM 1953 C C . GLN B 1 94 ? 15.617 -6.688 2.473 1 97.31 94 GLN B C 1
ATOM 1955 O O . GLN B 1 94 ? 15.938 -5.645 1.9 1 97.31 94 GLN B O 1
ATOM 1960 N N . ALA B 1 95 ? 14.383 -7.105 2.717 1 97.69 95 ALA B N 1
ATOM 1961 C CA . ALA B 1 95 ? 13.297 -6.242 2.266 1 97.69 95 ALA B CA 1
ATOM 1962 C C . ALA B 1 95 ? 12.07 -6.387 3.162 1 97.69 95 ALA B C 1
ATOM 1964 O O . ALA B 1 95 ? 11.836 -7.453 3.732 1 97.69 95 ALA B O 1
ATOM 1965 N N . GLN B 1 96 ? 11.375 -5.355 3.369 1 98 96 GLN B N 1
ATOM 1966 C CA . GLN B 1 96 ? 9.984 -5.359 3.811 1 98 96 GLN B CA 1
ATOM 1967 C C . GLN B 1 96 ? 9.031 -5.242 2.625 1 98 96 GLN B C 1
ATOM 1969 O O . GLN B 1 96 ? 8.961 -4.195 1.977 1 98 96 GLN B O 1
ATOM 1974 N N . ILE B 1 97 ? 8.312 -6.297 2.371 1 98 97 ILE B N 1
ATOM 1975 C CA . ILE B 1 97 ? 7.422 -6.367 1.214 1 98 97 ILE B CA 1
ATOM 1976 C C . ILE B 1 97 ? 6.043 -5.832 1.588 1 98 97 ILE B C 1
ATOM 1978 O O . ILE B 1 97 ? 5.383 -6.371 2.479 1 98 97 ILE B O 1
ATOM 1982 N N . ILE B 1 98 ? 5.613 -4.777 0.992 1 98.5 98 ILE B N 1
ATOM 1983 C CA . ILE B 1 98 ? 4.258 -4.25 1.055 1 98.5 98 ILE B CA 1
ATOM 1984 C C . ILE B 1 98 ? 3.439 -4.785 -0.12 1 98.5 98 ILE B C 1
ATOM 1986 O O . ILE B 1 98 ? 3.617 -4.344 -1.259 1 98.5 98 ILE B O 1
ATOM 1990 N N . CYS B 1 99 ? 2.555 -5.688 0.18 1 98.75 99 CYS B N 1
ATOM 1991 C CA . CYS B 1 99 ? 1.864 -6.406 -0.884 1 98.75 99 CYS B CA 1
ATOM 1992 C C . CYS B 1 99 ? 0.385 -6.039 -0.922 1 98.75 99 CYS B C 1
ATOM 1994 O O . CYS B 1 99 ? -0.341 -6.27 0.046 1 98.75 99 CYS B O 1
ATOM 1996 N N . ARG B 1 100 ? -0.073 -5.387 -1.984 1 98.75 100 ARG B N 1
ATOM 1997 C CA . ARG B 1 100 ? -1.49 -5.148 -2.234 1 98.75 100 ARG B CA 1
ATOM 1998 C C . ARG B 1 100 ? -2.162 -6.387 -2.812 1 98.75 100 ARG B C 1
ATOM 2000 O O . ARG B 1 100 ? -1.748 -6.895 -3.857 1 98.75 100 ARG B O 1
ATOM 2007 N N . PHE B 1 101 ? -3.119 -6.898 -2.078 1 98.88 101 PHE B N 1
ATOM 2008 C CA . PHE B 1 101 ? -3.742 -8.18 -2.383 1 98.88 101 PHE B CA 1
ATOM 2009 C C . PHE B 1 101 ? -5.137 -7.98 -2.965 1 98.88 101 PHE B C 1
ATOM 2011 O O . PHE B 1 101 ? -5.965 -7.277 -2.383 1 98.88 101 PHE B O 1
ATOM 2018 N N . TYR B 1 102 ? -5.477 -8.594 -4.117 1 98.88 102 TYR B N 1
ATOM 2019 C CA . TYR B 1 102 ? -6.73 -8.383 -4.832 1 98.88 102 TYR B CA 1
ATOM 2020 C C . TYR B 1 102 ? -7.449 -9.703 -5.062 1 98.88 102 TYR B C 1
ATOM 2022 O O . TYR B 1 102 ? -6.812 -10.727 -5.344 1 98.88 102 TYR B O 1
ATOM 2030 N N . LEU B 1 103 ? -8.727 -9.664 -4.973 1 98.88 103 LEU B N 1
ATOM 2031 C CA . LEU B 1 103 ? -9.562 -10.641 -5.66 1 98.88 103 LEU B CA 1
ATOM 2032 C C . LEU B 1 103 ? -9.766 -10.258 -7.121 1 98.88 103 LEU B C 1
ATOM 2034 O O . LEU B 1 103 ? -10.164 -9.125 -7.418 1 98.88 103 LEU B O 1
ATOM 2038 N N . VAL B 1 104 ? -9.445 -11.188 -8.016 1 98.81 104 VAL B N 1
ATOM 2039 C CA . VAL B 1 104 ? -9.508 -10.812 -9.43 1 98.81 104 VAL B CA 1
ATOM 2040 C C . VAL B 1 104 ? -10.352 -11.82 -10.195 1 98.81 104 VAL B C 1
ATOM 2042 O O . VAL B 1 104 ? -10.547 -12.953 -9.742 1 98.81 104 VAL B O 1
ATOM 2045 N N . LYS B 1 105 ? -10.836 -11.391 -11.32 1 98.44 105 LYS B N 1
ATOM 2046 C CA . LYS B 1 105 ? -11.586 -12.242 -12.242 1 98.44 105 LYS B CA 1
ATOM 2047 C C . LYS B 1 105 ? -10.875 -12.352 -13.586 1 98.44 105 LYS B C 1
ATOM 2049 O O . LYS B 1 105 ? -10.492 -11.336 -14.18 1 98.44 105 LYS B O 1
ATOM 2054 N N . PRO B 1 106 ? -10.648 -13.578 -14.086 1 98.44 106 PRO B N 1
ATOM 2055 C CA . PRO B 1 106 ? -10.125 -13.727 -15.445 1 98.44 106 PRO B CA 1
ATOM 2056 C C . PRO B 1 106 ? -11.102 -13.242 -16.516 1 98.44 106 PRO B C 1
ATOM 2058 O O . PRO B 1 106 ? -12.289 -13.586 -16.469 1 98.44 106 PRO B O 1
ATOM 2061 N N . VAL B 1 107 ? -10.625 -12.477 -17.406 1 98.5 107 VAL B N 1
ATOM 2062 C CA . VAL B 1 107 ? -11.469 -11.977 -18.484 1 98.5 107 VAL B CA 1
ATOM 2063 C C . VAL B 1 107 ? -10.898 -12.391 -19.828 1 98.5 107 VAL B C 1
ATOM 2065 O O . VAL B 1 107 ? -11.422 -12.008 -20.875 1 98.5 107 VAL B O 1
ATOM 2068 N N . GLY B 1 108 ? -9.805 -13.039 -19.812 1 98.25 108 GLY B N 1
ATOM 2069 C CA . GLY B 1 108 ? -9.141 -13.555 -21 1 98.25 108 GLY B CA 1
ATOM 2070 C C . GLY B 1 108 ? -7.863 -14.305 -20.688 1 98.25 108 GLY B C 1
ATOM 2071 O O . GLY B 1 108 ? -7.516 -14.5 -19.531 1 98.25 108 GLY B O 1
ATOM 2072 N N . GLY B 1 109 ? -7.215 -14.82 -21.75 1 97.88 109 GLY B N 1
ATOM 2073 C CA . GLY B 1 109 ? -5.992 -15.586 -21.578 1 97.88 109 GLY B CA 1
ATOM 2074 C C . GLY B 1 109 ? -6.246 -17.031 -21.203 1 97.88 109 GLY B C 1
ATOM 2075 O O . GLY B 1 109 ? -7.383 -17.516 -21.266 1 97.88 109 GLY B O 1
ATOM 2076 N N . SER B 1 110 ? -5.148 -17.719 -21 1 97.25 110 SER B N 1
ATOM 2077 C CA . SER B 1 110 ? -5.203 -19.125 -20.594 1 97.25 110 SER B CA 1
ATOM 2078 C C . SER B 1 110 ? -3.994 -19.5 -19.75 1 97.25 110 SER B C 1
ATOM 2080 O O . SER B 1 110 ? -2.9 -18.953 -19.953 1 97.25 110 SER B O 1
ATOM 2082 N N . LEU B 1 111 ? -4.199 -20.422 -18.875 1 97.06 111 LEU B N 1
ATOM 2083 C CA . LEU B 1 111 ? -3.131 -20.859 -17.984 1 97.06 111 LEU B CA 1
ATOM 2084 C C . LEU B 1 111 ? -1.944 -21.391 -18.781 1 97.06 111 LEU B C 1
ATOM 2086 O O . LEU B 1 111 ? -0.806 -21.344 -18.312 1 97.06 111 LEU B O 1
ATOM 2090 N N . ALA B 1 112 ? -2.195 -21.859 -19.953 1 95.19 112 ALA B N 1
ATOM 2091 C CA . ALA B 1 112 ? -1.153 -22.406 -20.812 1 95.19 112 ALA B CA 1
ATOM 2092 C C . ALA B 1 112 ? -0.198 -21.328 -21.281 1 95.19 112 ALA B C 1
ATOM 2094 O O . ALA B 1 112 ? 0.901 -21.625 -21.766 1 95.19 112 ALA B O 1
ATOM 2095 N N . GLU B 1 113 ? -0.579 -20.062 -21.125 1 95.69 113 GLU B N 1
ATOM 2096 C CA . GLU B 1 113 ? 0.193 -18.938 -21.641 1 95.69 113 GLU B CA 1
ATOM 2097 C C . GLU B 1 113 ? 1.117 -18.359 -20.578 1 95.69 113 GLU B C 1
ATOM 2099 O O . GLU B 1 113 ? 1.822 -17.391 -20.812 1 95.69 113 GLU B O 1
ATOM 2104 N N . ALA B 1 114 ? 1.126 -19 -19.453 1 95.5 114 ALA B N 1
ATOM 2105 C CA . ALA B 1 114 ? 2.01 -18.531 -18.391 1 95.5 114 ALA B CA 1
ATOM 2106 C C . ALA B 1 114 ? 3.473 -18.594 -18.828 1 95.5 114 ALA B C 1
ATOM 2108 O O . ALA B 1 114 ? 3.863 -19.5 -19.562 1 95.5 114 ALA B O 1
ATOM 2109 N N . ASP B 1 115 ? 4.27 -17.641 -18.422 1 94.12 115 ASP B N 1
ATOM 2110 C CA . ASP B 1 115 ? 5.691 -17.625 -18.734 1 94.12 115 ASP B CA 1
ATOM 2111 C C . ASP B 1 115 ? 6.422 -18.797 -18.094 1 94.12 115 ASP B C 1
ATOM 2113 O O . ASP B 1 115 ? 6.562 -18.875 -16.875 1 94.12 115 ASP B O 1
ATOM 2117 N N . PRO B 1 116 ? 6.93 -19.672 -18.828 1 92.12 116 PRO B N 1
ATOM 2118 C CA . PRO B 1 116 ? 7.578 -20.875 -18.297 1 92.12 116 PRO B CA 1
ATOM 2119 C C . PRO B 1 116 ? 8.852 -20.547 -17.516 1 92.12 116 PRO B C 1
ATOM 2121 O O . PRO B 1 116 ? 9.336 -21.391 -16.75 1 92.12 116 PRO B O 1
ATOM 2124 N N . LYS B 1 117 ? 9.422 -19.438 -17.734 1 91.56 117 LYS B N 1
ATOM 2125 C CA . LYS B 1 117 ? 10.617 -19.031 -16.984 1 91.56 117 LYS B CA 1
ATOM 2126 C C . LYS B 1 117 ? 10.297 -18.75 -15.523 1 91.56 117 LYS B C 1
ATOM 2128 O O . LYS B 1 117 ? 11.172 -18.844 -14.664 1 91.56 117 LYS B O 1
ATOM 2133 N N . GLU B 1 118 ? 9.047 -18.484 -15.234 1 91.38 118 GLU B N 1
ATOM 2134 C CA . GLU B 1 118 ? 8.672 -18.062 -13.883 1 91.38 118 GLU B CA 1
ATOM 2135 C C . GLU B 1 118 ? 7.73 -19.078 -13.234 1 91.38 118 GLU B C 1
ATOM 2137 O O . GLU B 1 118 ? 7.617 -19.141 -12.008 1 91.38 118 GLU B O 1
ATOM 2142 N N . THR B 1 119 ? 7.082 -19.859 -14.102 1 94.94 119 THR B N 1
ATOM 2143 C CA . THR B 1 119 ? 6.008 -20.719 -13.602 1 94.94 119 THR B CA 1
ATOM 2144 C C . THR B 1 119 ? 6.227 -22.156 -14.031 1 94.94 119 THR B C 1
ATOM 2146 O O . THR B 1 119 ? 6.281 -22.453 -15.227 1 94.94 119 THR B O 1
ATOM 2149 N N . LEU B 1 120 ? 6.297 -23.062 -13.055 1 95.06 120 LEU B N 1
ATOM 2150 C CA . LEU B 1 120 ? 6.441 -24.484 -13.328 1 95.06 120 LEU B CA 1
ATOM 2151 C C . LEU B 1 120 ? 5.082 -25.156 -13.516 1 95.06 120 LEU B C 1
ATOM 2153 O O . LEU B 1 120 ? 4.949 -26.109 -14.273 1 95.06 120 LEU B O 1
ATOM 2157 N N . ALA B 1 121 ? 4.137 -24.672 -12.758 1 96.31 121 ALA B N 1
ATOM 2158 C CA . ALA B 1 121 ? 2.789 -25.234 -12.82 1 96.31 121 ALA B CA 1
ATOM 2159 C C . ALA B 1 121 ? 1.761 -24.25 -12.266 1 96.31 121 ALA B C 1
ATOM 2161 O O . ALA B 1 121 ? 2.1 -23.375 -11.477 1 96.31 121 ALA B O 1
ATOM 2162 N N . LEU B 1 122 ? 0.563 -24.391 -12.742 1 98.19 122 LEU B N 1
ATOM 2163 C CA . LEU B 1 122 ? -0.616 -23.703 -12.219 1 98.19 122 LEU B CA 1
ATOM 2164 C C . LEU B 1 122 ? -1.708 -24.703 -11.867 1 98.19 122 LEU B C 1
ATOM 2166 O O . LEU B 1 122 ? -2.043 -25.578 -12.672 1 98.19 122 LEU B O 1
ATOM 2170 N N . GLN B 1 123 ? -2.225 -24.578 -10.68 1 98 123 GLN B N 1
ATOM 2171 C CA . GLN B 1 123 ? -3.236 -25.531 -10.25 1 98 123 GLN B CA 1
ATOM 2172 C C . GLN B 1 123 ? -4.219 -24.891 -9.273 1 98 123 GLN B C 1
ATOM 2174 O O . GLN B 1 123 ? -3.834 -24.047 -8.461 1 98 123 GLN B O 1
ATOM 2179 N N . TYR B 1 124 ? -5.434 -25.281 -9.422 1 98.69 124 TYR B N 1
ATOM 2180 C CA . TYR B 1 124 ? -6.453 -24.906 -8.445 1 98.69 124 TYR B CA 1
ATOM 2181 C C . TYR B 1 124 ? -6.434 -25.844 -7.25 1 98.69 124 TYR B C 1
ATOM 2183 O O . TYR B 1 124 ? -6.332 -27.062 -7.41 1 98.69 124 TYR B O 1
ATOM 2191 N N . PHE B 1 125 ? -6.488 -25.281 -6.055 1 98.69 125 PHE B N 1
ATOM 2192 C CA . PHE B 1 125 ? -6.48 -26.062 -4.824 1 98.69 125 PHE B CA 1
ATOM 2193 C C . PHE B 1 125 ? -7.695 -25.734 -3.965 1 98.69 125 PHE B C 1
ATOM 2195 O O . PHE B 1 125 ? -8.125 -24.578 -3.902 1 98.69 125 PHE B O 1
ATOM 2202 N N . ASP B 1 126 ? -8.211 -26.766 -3.283 1 98.5 126 ASP B N 1
ATOM 2203 C CA . ASP B 1 126 ? -9.164 -26.516 -2.209 1 98.5 126 ASP B CA 1
ATOM 2204 C C . ASP B 1 126 ? -8.5 -25.781 -1.05 1 98.5 126 ASP B C 1
ATOM 2206 O O . ASP B 1 126 ? -7.348 -26.047 -0.71 1 98.5 126 ASP B O 1
ATOM 2210 N N . PHE B 1 127 ? -9.195 -24.844 -0.432 1 98.19 127 PHE B N 1
ATOM 2211 C CA . PHE B 1 127 ? -8.641 -24.062 0.669 1 98.19 127 PHE B CA 1
ATOM 2212 C C . PHE B 1 127 ? -8.219 -24.969 1.818 1 98.19 127 PHE B C 1
ATOM 2214 O O . PHE B 1 127 ? -7.348 -24.609 2.613 1 98.19 127 PHE B O 1
ATOM 2221 N N . ASP B 1 128 ? -8.789 -26.141 1.956 1 96.81 128 ASP B N 1
ATOM 2222 C CA . ASP B 1 128 ? -8.477 -27.047 3.055 1 96.81 128 ASP B CA 1
ATOM 2223 C C . ASP B 1 128 ? -7.441 -28.078 2.629 1 96.81 128 ASP B C 1
ATOM 2225 O O . ASP B 1 128 ? -7.062 -28.953 3.42 1 96.81 128 ASP B O 1
ATOM 2229 N N . GLN B 1 129 ? -7 -28.094 1.419 1 97.56 129 GLN B N 1
ATOM 2230 C CA . GLN B 1 129 ? -5.984 -29 0.887 1 97.56 129 GLN B CA 1
ATOM 2231 C C . GLN B 1 129 ? -4.918 -28.219 0.112 1 97.56 129 GLN B C 1
ATOM 2233 O O . GLN B 1 129 ? -4.676 -28.5 -1.064 1 97.56 129 GLN B O 1
ATOM 2238 N N . LEU B 1 130 ? -4.227 -27.406 0.763 1 98 130 LEU B N 1
ATOM 2239 C CA . LEU B 1 130 ? -3.221 -26.562 0.136 1 98 130 LEU B CA 1
ATOM 2240 C C . LEU B 1 130 ? -1.874 -27.266 0.061 1 98 130 LEU B C 1
ATOM 2242 O O . LEU B 1 130 ? -1.532 -28.062 0.948 1 98 130 LEU B O 1
ATOM 2246 N N . PRO B 1 131 ? -1.116 -27 -0.935 1 96.88 131 PRO B N 1
ATOM 2247 C CA . PRO B 1 131 ? 0.262 -27.484 -0.992 1 96.88 131 PRO B CA 1
ATOM 2248 C C . PRO B 1 131 ? 1.208 -26.703 -0.089 1 96.88 131 PRO B C 1
ATOM 2250 O O . PRO B 1 131 ? 0.797 -25.719 0.534 1 96.88 131 PRO B O 1
ATOM 2253 N N . PRO B 1 132 ? 2.453 -27.188 0.045 1 95 132 PRO B N 1
ATOM 2254 C CA . PRO B 1 132 ? 3.404 -26.344 0.77 1 95 132 PRO B CA 1
ATOM 2255 C C . PRO B 1 132 ? 3.551 -24.953 0.149 1 95 132 PRO B C 1
ATOM 2257 O O . PRO B 1 132 ? 3.814 -24.828 -1.051 1 95 132 PRO B O 1
ATOM 2260 N N . LEU B 1 133 ? 3.445 -23.938 0.994 1 95.44 133 LEU B N 1
ATOM 2261 C CA . LEU B 1 133 ? 3.432 -22.562 0.504 1 95.44 133 LEU B CA 1
ATOM 2262 C C . LEU B 1 133 ? 4.809 -21.922 0.644 1 95.44 133 LEU B C 1
ATOM 2264 O O . LEU B 1 133 ? 5.602 -22.328 1.497 1 95.44 133 LEU B O 1
ATOM 2268 N N . PHE B 1 134 ? 5.023 -20.922 -0.194 1 90.56 134 PHE B N 1
ATOM 2269 C CA . PHE B 1 134 ? 6.309 -20.25 -0.341 1 90.56 134 PHE B CA 1
ATOM 2270 C C . PHE B 1 134 ? 6.723 -19.578 0.968 1 90.56 134 PHE B C 1
ATOM 2272 O O . PHE B 1 134 ? 7.871 -19.703 1.396 1 90.56 134 PHE B O 1
ATOM 2279 N N . ASN B 1 135 ? 5.805 -18.859 1.559 1 91.06 135 ASN B N 1
ATOM 2280 C CA . ASN B 1 135 ? 6.113 -18.156 2.795 1 91.06 135 ASN B CA 1
ATOM 2281 C C . ASN B 1 135 ? 4.855 -17.875 3.611 1 91.06 135 ASN B C 1
ATOM 2283 O O . ASN B 1 135 ? 3.748 -18.219 3.189 1 91.06 135 ASN B O 1
ATOM 2287 N N . GLN B 1 136 ? 5.086 -17.391 4.785 1 93.31 136 GLN B N 1
ATOM 2288 C CA . GLN B 1 136 ? 3.979 -17.094 5.691 1 93.31 136 GLN B CA 1
ATOM 2289 C C . GLN B 1 136 ? 3.035 -16.062 5.094 1 93.31 136 GLN B C 1
ATOM 2291 O O . GLN B 1 136 ? 1.818 -16.141 5.277 1 93.31 136 GLN B O 1
ATOM 2296 N N . GLN B 1 137 ? 3.525 -15.086 4.422 1 94.25 137 GLN B N 1
ATOM 2297 C CA . GLN B 1 137 ? 2.674 -14.055 3.842 1 94.25 137 GLN B CA 1
ATOM 2298 C C . GLN B 1 137 ? 1.702 -14.648 2.826 1 94.25 137 GLN B C 1
ATOM 2300 O O . GLN B 1 137 ? 0.543 -14.234 2.752 1 94.25 137 GLN B O 1
ATOM 2305 N N . SER B 1 138 ? 2.172 -15.602 2.086 1 94.88 138 SER B N 1
ATOM 2306 C CA . SER B 1 138 ? 1.293 -16.312 1.165 1 94.88 138 SER B CA 1
ATOM 2307 C C . SER B 1 138 ? 0.149 -17 1.908 1 94.88 138 SER B C 1
ATOM 2309 O O . SER B 1 138 ? -1.01 -16.906 1.498 1 94.88 138 SER B O 1
ATOM 2311 N N . ARG B 1 139 ? 0.529 -17.672 2.975 1 96.25 139 ARG B N 1
ATOM 2312 C CA . ARG B 1 139 ? -0.476 -18.344 3.785 1 96.25 139 ARG B CA 1
ATOM 2313 C C . ARG B 1 139 ? -1.487 -17.359 4.348 1 96.25 139 ARG B C 1
ATOM 2315 O O . ARG B 1 139 ? -2.693 -17.609 4.332 1 96.25 139 ARG B O 1
ATOM 2322 N N . ASP B 1 140 ? -1.031 -16.25 4.84 1 97.81 140 ASP B N 1
ATOM 2323 C CA . ASP B 1 140 ? -1.903 -15.227 5.406 1 97.81 140 ASP B CA 1
ATOM 2324 C C . ASP B 1 140 ? -2.863 -14.68 4.352 1 97.81 140 ASP B C 1
ATOM 2326 O O . ASP B 1 140 ? -4.043 -14.453 4.637 1 97.81 140 ASP B O 1
ATOM 2330 N N . MET B 1 141 ? -2.375 -14.453 3.174 1 98.31 141 MET B N 1
ATOM 2331 C CA . MET B 1 141 ? -3.197 -13.922 2.094 1 98.31 141 MET B CA 1
ATOM 2332 C C . MET B 1 141 ? -4.289 -14.914 1.699 1 98.31 141 MET B C 1
ATOM 2334 O O . MET B 1 141 ? -5.449 -14.531 1.531 1 98.31 141 MET B O 1
ATOM 2338 N N . ILE B 1 142 ? -3.91 -16.156 1.59 1 98.56 142 ILE B N 1
ATOM 2339 C CA . ILE B 1 142 ? -4.871 -17.188 1.213 1 98.56 142 ILE B CA 1
ATOM 2340 C C . ILE B 1 142 ? -5.938 -17.312 2.297 1 98.56 142 ILE B C 1
ATOM 2342 O O . ILE B 1 142 ? -7.133 -17.391 1.997 1 98.56 142 ILE B O 1
ATOM 2346 N N . SER B 1 143 ? -5.512 -17.328 3.531 1 98.38 143 SER B N 1
ATOM 2347 C CA . SER B 1 143 ? -6.457 -17.375 4.645 1 98.38 143 SER B CA 1
ATOM 2348 C C . SER B 1 143 ? -7.398 -16.172 4.621 1 98.38 143 SER B C 1
ATOM 2350 O O . SER B 1 143 ? -8.586 -16.312 4.926 1 98.38 143 SER B O 1
ATOM 2352 N N . PHE B 1 144 ? -6.879 -15.078 4.32 1 98.5 144 PHE B N 1
ATOM 2353 C CA . PHE B 1 144 ? -7.676 -13.852 4.301 1 98.5 144 PHE B CA 1
ATOM 2354 C C . PHE B 1 144 ? -8.789 -13.945 3.26 1 98.5 144 PHE B C 1
ATOM 2356 O O . PHE B 1 144 ? -9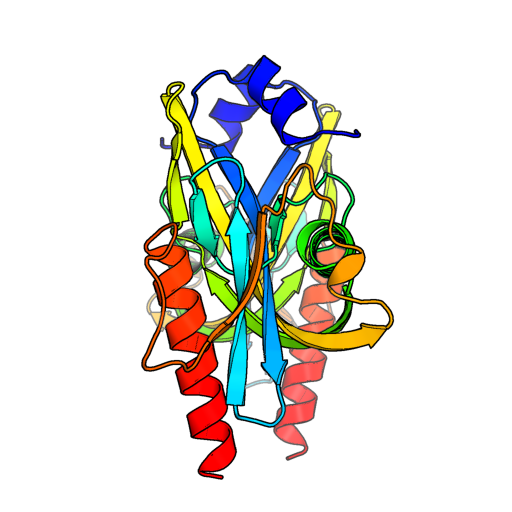.945 -13.656 3.557 1 98.5 144 PHE B O 1
ATOM 2363 N N . VAL B 1 145 ? -8.445 -14.297 2.01 1 98.38 145 VAL B N 1
ATOM 2364 C CA . VAL B 1 145 ? -9.453 -14.336 0.95 1 98.38 145 VAL B CA 1
ATOM 2365 C C . VAL B 1 145 ? -10.461 -15.445 1.238 1 98.38 145 VAL B C 1
ATOM 2367 O O . VAL B 1 145 ? -11.648 -15.305 0.939 1 98.38 145 VAL B O 1
ATOM 2370 N N . GLN B 1 146 ? -9.984 -16.562 1.831 1 98.25 146 GLN B N 1
ATOM 2371 C CA . GLN B 1 146 ? -10.922 -17.609 2.244 1 98.25 146 GLN B CA 1
ATOM 2372 C C . GLN B 1 146 ? -11.977 -17.062 3.195 1 98.25 146 GLN B C 1
ATOM 2374 O O . GLN B 1 146 ? -13.172 -17.281 3.006 1 98.25 146 GLN B O 1
ATOM 2379 N N . ALA B 1 147 ? -11.516 -16.359 4.195 1 97.94 147 ALA B N 1
ATOM 2380 C CA . ALA B 1 147 ? -12.422 -15.758 5.172 1 97.94 147 ALA B CA 1
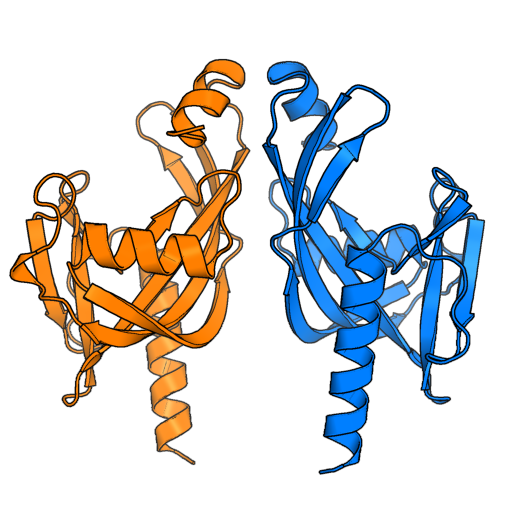ATOM 2381 C C . ALA B 1 147 ? -13.375 -14.766 4.512 1 97.94 147 ALA B C 1
ATOM 2383 O O . ALA B 1 147 ? -14.555 -14.711 4.848 1 97.94 147 ALA B O 1
ATOM 2384 N N . TYR B 1 148 ? -12.867 -13.992 3.656 1 97.56 148 TYR B N 1
ATOM 2385 C CA . TYR B 1 148 ? -13.68 -13.023 2.934 1 97.56 148 TYR B CA 1
ATOM 2386 C C . TYR B 1 148 ? -14.797 -13.711 2.162 1 97.56 148 TYR B C 1
ATOM 2388 O O . TYR B 1 148 ? -15.953 -13.281 2.213 1 97.56 148 TYR B O 1
ATOM 2396 N N . LEU B 1 149 ? -14.469 -14.766 1.399 1 96.81 149 LEU B N 1
ATOM 2397 C CA . LEU B 1 149 ? -15.438 -15.484 0.579 1 96.81 149 LEU B CA 1
ATOM 2398 C C . LEU B 1 149 ? -16.5 -16.141 1.449 1 96.81 149 LEU B C 1
ATOM 2400 O O . LEU B 1 149 ? -17.672 -16.188 1.082 1 96.81 149 LEU B O 1
ATOM 2404 N N . GLN B 1 150 ? -16.047 -16.672 2.564 1 95.81 150 GLN B N 1
ATOM 2405 C CA . GLN B 1 150 ? -17 -17.297 3.488 1 95.81 150 GLN B CA 1
ATOM 2406 C C . GLN B 1 150 ? -17.969 -16.281 4.059 1 95.81 150 GLN B C 1
ATOM 2408 O O . GLN B 1 150 ? -19.156 -16.578 4.234 1 95.81 150 GLN B O 1
ATOM 2413 N N . ALA B 1 151 ? -17.531 -15.102 4.324 1 94.56 151 ALA B N 1
ATOM 2414 C CA . ALA B 1 151 ? -18.375 -14.039 4.863 1 94.56 151 ALA B CA 1
ATOM 2415 C C . ALA B 1 151 ? -19.391 -13.562 3.828 1 94.56 151 ALA B C 1
ATOM 2417 O O . ALA B 1 151 ? -20.5 -13.164 4.18 1 94.56 151 ALA B O 1
ATOM 2418 N N . GLN B 1 152 ? -19 -13.531 2.604 1 90.81 152 GLN B N 1
ATOM 2419 C CA . GLN B 1 152 ? -19.891 -13.109 1.532 1 90.81 152 GLN B CA 1
ATOM 2420 C C . GLN B 1 152 ? -21.031 -14.117 1.331 1 90.81 152 GLN B C 1
ATOM 2422 O O . GLN B 1 152 ? -22.125 -13.75 0.908 1 90.81 152 GLN B O 1
ATOM 2427 N N . GLN B 1 153 ? -20.672 -15.367 1.518 1 84.81 153 GLN B N 1
ATOM 2428 C CA . GLN B 1 153 ? -21.672 -16.406 1.355 1 84.81 153 GLN B CA 1
ATOM 2429 C C . GLN B 1 153 ? -22.688 -16.391 2.508 1 84.81 153 GLN B C 1
ATOM 2431 O O . GLN B 1 153 ? -23.828 -16.781 2.34 1 84.81 153 GLN B O 1
ATOM 2436 N N . ALA B 1 154 ? -22.281 -16.016 3.664 1 80.5 154 ALA B N 1
ATOM 2437 C CA . ALA B 1 154 ? -23.156 -15.969 4.832 1 80.5 154 ALA B CA 1
ATOM 2438 C C . ALA B 1 154 ? -24.125 -14.797 4.738 1 80.5 154 ALA B C 1
ATOM 2440 O O . ALA B 1 154 ? -25.172 -14.797 5.395 1 80.5 154 ALA B O 1
ATOM 2441 N N . HIS B 1 155 ? -24.031 -13.781 3.939 1 70.56 155 HIS B N 1
ATOM 2442 C CA . HIS B 1 155 ? -24.984 -12.688 3.816 1 70.56 155 HIS B CA 1
ATOM 2443 C C . HIS B 1 155 ? -25.766 -12.781 2.51 1 70.56 155 HIS B C 1
ATOM 2445 O O . HIS B 1 155 ? -26.938 -12.422 2.461 1 70.56 155 HIS B O 1
#

Organism: Lacticaseibacillus paracasei (strain ATCC 334 / BCRC 17002 / CCUG 31169 / CIP 107868 / KCTC 3260 / NRRL B-441) (NCBI:txid321967)